Protein AF-A6I837-F1 (afdb_monomer_lite)

Radius of gyration: 19.95 Å; chains: 1; bounding box: 41×45×65 Å

Foldseek 3Di:
DQDDLVCLLVVLLVLLLVCLPDDPVSLVVSLVVVLVCVVVVNDALVSPLSNLVVNLVCCVVSCVVRVCSLLSSLLSLLSCCVSVSDALLRVQVCQFQNRVPPNNLSNLLNNCVVPHLLVSLVSVVVSPDDQLRNYHPVQSDLVSSCVVCVVSVNNLSPLPSVCVVVLVVVCVVPVDPVSSVVVVVVSVCVNCVSVVVVPPD

Organism: Rattus norvegicus (NCBI:txid10116)

InterPro domains:
  IPR003891 Initiation factor eIF-4 gamma, MA3 [PF02847] (4-85)
  IPR003891 Initiation factor eIF-4 gamma, MA3 [PS51366] (1-96)
  IPR003891 Initiation factor eIF-4 gamma, MA3 [SM00544] (1-87)
  IPR016024 Armadillo-type fold [SSF48371] (5-158)

Secondary structure (DSSP, 8-state):
-PPPGGGHHHHHHHHHHHHHTS-HHHHHHHHHHHHHHHHTTSS-HHHHHHHHHHHHHTHHHHHHH-TTHHHHHHHHHHHHHHTTSS-HHHHHGGGGGGTTTTHHHHHHHHHHHHS-HHHHHHHHHHHT--GGGGS-GGG-SHHHHHHHHHHTT-GGG-HHHHHHHHHHHHHHH---HHHHHHHHHHHHHHHHHHHHGGG--

Structure (mmCIF, N/CA/C/O backbone):
data_AF-A6I837-F1
#
_entry.id   AF-A6I837-F1
#
loop_
_atom_site.group_PDB
_atom_site.id
_atom_site.type_symbol
_atom_site.label_atom_id
_atom_site.label_alt_id
_atom_site.label_comp_id
_atom_site.label_asym_id
_atom_site.label_entity_id
_atom_site.label_seq_id
_atom_site.pdbx_PDB_ins_code
_atom_site.Cartn_x
_atom_site.Cartn_y
_atom_site.Cartn_z
_atom_site.occupancy
_atom_site.B_iso_or_equiv
_atom_site.auth_seq_id
_atom_site.auth_comp_id
_atom_site.auth_asym_id
_atom_site.auth_atom_id
_atom_site.pdbx_PDB_model_num
ATOM 1 N N . MET A 1 1 ? -21.117 4.088 29.595 1.00 51.28 1 MET A N 1
ATOM 2 C CA . MET A 1 1 ? -19.929 3.227 29.801 1.00 51.28 1 MET A CA 1
ATOM 3 C C . MET A 1 1 ? -18.849 3.677 28.832 1.00 51.28 1 MET A C 1
ATOM 5 O O . MET A 1 1 ? -19.181 3.908 27.679 1.00 51.28 1 MET A O 1
ATOM 9 N N . ARG A 1 2 ? -17.602 3.867 29.280 1.00 65.50 2 ARG A N 1
ATOM 10 C CA . ARG A 1 2 ? -16.460 4.126 28.383 1.00 65.50 2 ARG A CA 1
ATOM 11 C C . ARG A 1 2 ? -15.806 2.784 28.058 1.00 65.50 2 ARG A C 1
ATOM 13 O O . ARG A 1 2 ? -15.596 2.000 28.980 1.00 65.50 2 ARG A O 1
ATOM 20 N N . ALA A 1 3 ? -15.525 2.514 26.784 1.00 69.50 3 ALA A N 1
ATOM 21 C CA . ALA A 1 3 ? -14.804 1.306 26.397 1.00 69.50 3 ALA A CA 1
ATOM 22 C C . ALA A 1 3 ? -13.420 1.286 27.080 1.00 69.50 3 ALA A C 1
ATOM 24 O O . ALA A 1 3 ? -12.751 2.326 27.115 1.00 69.50 3 ALA A O 1
ATOM 25 N N . PRO A 1 4 ? -12.979 0.151 27.648 1.00 80.62 4 PRO A N 1
ATOM 26 C CA . PRO A 1 4 ? -11.625 0.033 28.173 1.00 80.62 4 PRO A CA 1
ATOM 27 C C . PRO A 1 4 ? -10.599 0.262 27.058 1.00 80.62 4 PRO A C 1
ATOM 29 O O . PRO A 1 4 ? -10.769 -0.246 25.955 1.00 80.62 4 PRO A O 1
ATOM 32 N N . LYS A 1 5 ? -9.504 0.981 27.337 1.00 77.19 5 LYS A N 1
ATOM 33 C CA . LYS A 1 5 ? -8.497 1.320 26.309 1.00 77.19 5 LYS A CA 1
ATOM 34 C C . LYS A 1 5 ? -7.896 0.094 25.603 1.00 77.19 5 LYS A C 1
ATOM 36 O O . LYS A 1 5 ? -7.608 0.162 24.418 1.00 77.19 5 LYS A O 1
ATOM 41 N N . HIS A 1 6 ? -7.764 -1.036 26.302 1.00 83.50 6 HIS A N 1
ATOM 42 C CA . HIS A 1 6 ? -7.267 -2.293 25.724 1.00 83.50 6 HIS A CA 1
ATOM 43 C C . HIS A 1 6 ? -8.239 -2.938 24.720 1.00 83.50 6 HIS A C 1
ATOM 45 O O . HIS A 1 6 ? -7.844 -3.826 23.979 1.00 83.50 6 HIS A O 1
ATOM 51 N N . PHE A 1 7 ? -9.503 -2.505 24.688 1.00 90.06 7 PHE A N 1
ATOM 52 C CA . PHE A 1 7 ? -10.513 -3.007 23.758 1.00 90.06 7 PHE A CA 1
ATOM 53 C C . PHE A 1 7 ? -10.532 -2.235 22.428 1.00 90.06 7 PHE A C 1
ATOM 55 O O . PHE A 1 7 ? -11.201 -2.646 21.483 1.00 90.06 7 PHE A O 1
ATOM 62 N N . LEU A 1 8 ? -9.807 -1.115 22.327 1.00 91.44 8 LEU A N 1
ATOM 63 C CA . LEU A 1 8 ? -9.808 -0.277 21.126 1.00 91.44 8 LEU A CA 1
ATOM 64 C C . LEU A 1 8 ? -9.292 -1.015 19.878 1.00 91.44 8 LEU A C 1
ATOM 66 O O . LEU A 1 8 ? -9.991 -0.960 18.868 1.00 91.44 8 LEU A O 1
ATOM 70 N N . PRO A 1 9 ? -8.163 -1.754 19.908 1.00 93.81 9 PRO A N 1
ATOM 71 C CA . PRO A 1 9 ? -7.713 -2.511 18.737 1.00 93.81 9 PRO A CA 1
ATOM 72 C C . PRO A 1 9 ? -8.736 -3.561 18.282 1.00 93.81 9 PRO A C 1
ATOM 74 O O . PRO A 1 9 ? -8.990 -3.711 17.088 1.00 93.81 9 PRO A O 1
ATOM 77 N N . GLU A 1 10 ? -9.386 -4.246 19.225 1.00 94.25 10 GLU A N 1
ATOM 78 C CA . GLU A 1 10 ? -10.418 -5.247 18.928 1.00 94.25 10 GLU A CA 1
ATOM 79 C C . GLU A 1 10 ? -11.653 -4.605 18.281 1.00 94.25 10 GLU A C 1
ATOM 81 O O . GLU A 1 10 ? -12.157 -5.075 17.260 1.00 94.25 10 GLU A O 1
ATOM 86 N N . MET A 1 11 ? -12.105 -3.472 18.825 1.00 94.81 11 MET A N 1
ATOM 87 C CA . MET A 1 11 ? -13.204 -2.696 18.255 1.00 94.81 11 MET A CA 1
ATOM 88 C C . MET A 1 11 ? -12.885 -2.252 16.821 1.00 94.81 11 MET A C 1
ATOM 90 O O . MET A 1 11 ? -13.711 -2.441 15.929 1.00 94.81 11 MET A O 1
ATOM 94 N N . LEU A 1 12 ? -11.692 -1.698 16.581 1.00 96.12 12 LEU A N 1
ATOM 95 C CA . LEU A 1 12 ? -11.259 -1.269 15.247 1.00 96.12 12 LEU A CA 1
ATOM 96 C C . LEU A 1 12 ? -11.153 -2.458 14.277 1.00 96.12 12 LEU A C 1
ATOM 98 O O . LEU A 1 12 ? -11.629 -2.363 13.146 1.00 96.12 12 LEU A O 1
ATOM 102 N N . SER A 1 13 ? -10.623 -3.599 14.730 1.00 96.25 13 SER A N 1
ATOM 103 C CA . SER A 1 13 ? -10.569 -4.840 13.941 1.00 96.25 13 SER A CA 1
ATOM 104 C C . SER A 1 13 ? -11.970 -5.262 13.514 1.00 96.25 13 SER A C 1
ATOM 106 O O . SER A 1 13 ? -12.206 -5.595 12.353 1.00 96.25 13 SER A O 1
ATOM 108 N N . LYS A 1 14 ? -12.934 -5.191 14.440 1.00 95.50 14 LYS A N 1
ATOM 109 C CA . LYS A 1 14 ? -14.323 -5.550 14.164 1.00 95.50 14 LYS A CA 1
ATOM 110 C C . LYS A 1 14 ? -14.982 -4.596 13.171 1.00 95.50 14 LYS A C 1
ATOM 112 O O . LYS A 1 14 ? -15.697 -5.070 12.292 1.00 95.50 14 LYS A O 1
ATOM 117 N N . VAL A 1 15 ? -14.716 -3.291 13.270 1.00 96.25 15 VAL A N 1
ATOM 118 C CA . VAL A 1 15 ? -15.181 -2.291 12.291 1.00 96.25 15 VAL A CA 1
ATOM 119 C C . VAL A 1 15 ? -14.669 -2.629 10.891 1.00 96.25 15 VAL A C 1
ATOM 121 O O . VAL A 1 15 ? -15.462 -2.646 9.950 1.00 96.25 15 VAL A O 1
ATOM 124 N N . ILE A 1 16 ? -13.378 -2.955 10.754 1.00 96.81 16 ILE A N 1
ATOM 125 C CA . ILE A 1 16 ? -12.788 -3.361 9.471 1.00 96.81 16 ILE A CA 1
ATOM 126 C C . ILE A 1 16 ? -13.482 -4.630 8.964 1.00 96.81 16 ILE A C 1
ATOM 128 O O . ILE A 1 16 ? -14.049 -4.610 7.874 1.00 96.81 16 ILE A O 1
ATOM 132 N N . ILE A 1 17 ? -13.510 -5.702 9.765 1.00 96.00 17 ILE A N 1
ATOM 133 C CA . ILE A 1 17 ? -14.047 -7.013 9.362 1.00 96.00 17 ILE A CA 1
ATOM 134 C C . ILE A 1 17 ? -15.509 -6.924 8.917 1.00 96.00 17 ILE A C 1
ATOM 136 O O . ILE A 1 17 ? -15.850 -7.432 7.852 1.00 96.00 17 ILE A O 1
ATOM 140 N N . LEU A 1 18 ? -16.365 -6.247 9.690 1.00 95.50 18 LEU A N 1
ATOM 141 C CA . LEU A 1 18 ? -17.792 -6.095 9.369 1.00 95.50 18 LEU A CA 1
ATOM 142 C C . LEU A 1 18 ? -18.048 -5.262 8.104 1.00 95.50 18 LEU A C 1
ATOM 144 O O . LEU A 1 18 ? -19.157 -5.279 7.578 1.00 95.50 18 LEU A O 1
ATOM 148 N N . SER A 1 19 ? -17.040 -4.533 7.629 1.00 96.25 19 SER A N 1
ATOM 149 C CA . SER A 1 19 ? -17.123 -3.697 6.433 1.00 96.25 19 SER A CA 1
ATOM 150 C C . SER A 1 19 ? -16.502 -4.370 5.201 1.00 96.25 19 SER A C 1
ATOM 152 O O . SER A 1 19 ? -16.691 -3.895 4.078 1.00 96.25 19 SER A O 1
ATOM 154 N N . LEU A 1 20 ? -15.761 -5.476 5.364 1.00 93.69 20 LEU A N 1
ATOM 155 C CA . LEU A 1 20 ? -15.039 -6.138 4.269 1.00 93.69 20 LEU A CA 1
ATOM 156 C C . LEU A 1 20 ? -15.970 -6.728 3.206 1.00 93.69 20 LEU A C 1
ATOM 158 O O . LEU A 1 20 ? -15.616 -6.686 2.032 1.00 93.69 20 LEU A O 1
ATOM 162 N N . ASP A 1 21 ? -17.163 -7.193 3.569 1.00 91.31 21 ASP A N 1
ATOM 163 C CA . ASP A 1 21 ? -18.162 -7.749 2.642 1.00 91.31 21 ASP A CA 1
ATOM 164 C C . ASP A 1 21 ? -19.172 -6.701 2.121 1.00 91.31 21 ASP A C 1
ATOM 166 O O . ASP A 1 21 ? -20.043 -7.022 1.315 1.00 91.31 21 ASP A O 1
ATOM 170 N N . ARG A 1 22 ? -19.058 -5.442 2.571 1.00 94.88 22 ARG A N 1
ATOM 171 C CA . ARG A 1 22 ? -19.969 -4.335 2.224 1.00 94.88 22 ARG A CA 1
ATOM 172 C C . ARG A 1 22 ? -19.563 -3.595 0.943 1.00 94.88 22 ARG A C 1
ATOM 174 O O . ARG A 1 22 ? -18.581 -3.959 0.294 1.00 94.88 22 ARG A O 1
ATOM 181 N N . SER A 1 23 ? -20.302 -2.549 0.576 1.00 94.69 23 SER A N 1
ATOM 182 C CA . SER A 1 23 ? -19.985 -1.702 -0.583 1.00 94.69 23 SER A CA 1
ATOM 183 C C . SER A 1 23 ? -18.675 -0.915 -0.397 1.00 94.69 23 SER A C 1
ATOM 185 O O . SER A 1 23 ? -18.203 -0.741 0.728 1.00 94.69 23 SER A O 1
ATOM 187 N N . ASP A 1 24 ? -18.082 -0.412 -1.485 1.00 92.62 24 ASP A N 1
ATOM 188 C CA . ASP A 1 24 ? -16.906 0.474 -1.405 1.00 92.62 24 ASP A CA 1
ATOM 189 C C . ASP A 1 24 ? -17.211 1.765 -0.613 1.00 92.62 24 ASP A C 1
ATOM 191 O O . ASP A 1 24 ? -16.352 2.248 0.126 1.00 92.62 24 ASP A O 1
ATOM 195 N N . GLU A 1 25 ? -18.444 2.282 -0.697 1.00 94.62 25 GLU A N 1
ATOM 196 C CA . GLU A 1 25 ? -18.901 3.445 0.078 1.00 94.62 25 GLU A CA 1
ATOM 197 C C . GLU A 1 25 ? -18.927 3.145 1.586 1.00 94.62 25 GLU A C 1
ATOM 199 O O . GLU A 1 25 ? -18.503 3.966 2.400 1.00 94.62 25 GLU A O 1
ATOM 204 N N . ASP A 1 26 ? -19.363 1.947 1.981 1.00 95.69 26 ASP A N 1
ATOM 205 C CA . ASP A 1 26 ? -19.364 1.541 3.390 1.00 95.69 26 ASP A CA 1
ATOM 206 C C . ASP A 1 26 ? -17.939 1.365 3.933 1.00 95.69 26 ASP A C 1
ATOM 208 O O . ASP A 1 26 ? -17.658 1.757 5.067 1.00 95.69 26 ASP A O 1
ATOM 212 N N . LYS A 1 27 ? -17.008 0.838 3.123 1.00 95.44 27 LYS A N 1
ATOM 213 C CA . LYS A 1 27 ? -15.581 0.741 3.495 1.00 95.44 27 LYS A CA 1
ATOM 214 C C . LYS A 1 27 ? -14.950 2.115 3.679 1.00 95.44 27 LYS A C 1
ATOM 216 O O . LYS A 1 27 ? -14.120 2.304 4.573 1.00 95.44 27 LYS A O 1
ATOM 221 N N . GLU A 1 28 ? -15.344 3.076 2.852 1.00 95.25 28 GLU A N 1
ATOM 222 C CA . GLU A 1 28 ? -14.922 4.462 2.999 1.00 95.25 28 GLU A CA 1
ATOM 223 C C . GLU A 1 28 ? -15.434 5.061 4.305 1.00 95.25 28 GLU A C 1
ATOM 225 O O . GLU A 1 28 ? -14.625 5.525 5.103 1.00 95.25 28 GLU A O 1
ATOM 230 N N . LYS A 1 29 ? -16.738 4.949 4.583 1.00 96.44 29 LYS A N 1
ATOM 231 C CA . LYS A 1 29 ? -17.336 5.418 5.845 1.00 96.44 29 LYS A CA 1
ATOM 232 C C . LYS A 1 29 ? -16.681 4.773 7.064 1.00 96.44 29 LYS A C 1
ATOM 234 O O . LYS A 1 29 ? -16.411 5.460 8.047 1.00 96.44 29 LYS A O 1
ATOM 239 N N . ALA A 1 30 ? -16.379 3.477 6.998 1.00 97.31 30 ALA A N 1
ATOM 240 C CA . ALA A 1 30 ? -15.657 2.774 8.053 1.00 97.31 30 ALA A CA 1
ATOM 241 C C . ALA A 1 30 ? -14.235 3.331 8.244 1.00 97.31 30 ALA A C 1
ATOM 243 O O . ALA A 1 30 ? -13.811 3.559 9.375 1.00 97.31 30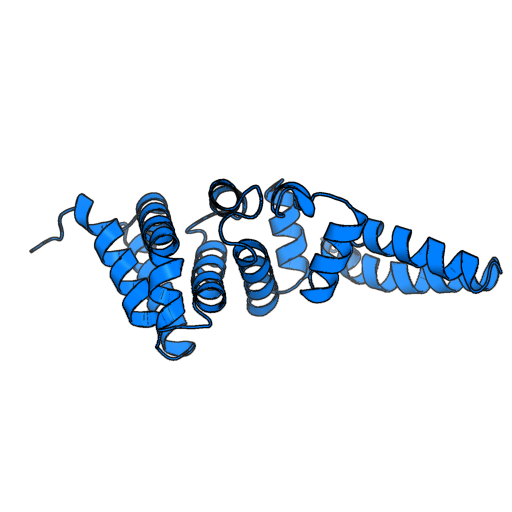 ALA A O 1
ATOM 244 N N . SER A 1 31 ? -13.516 3.621 7.157 1.00 96.50 31 SER A N 1
ATOM 245 C CA . SER A 1 31 ? -12.190 4.253 7.221 1.00 96.50 31 SER A CA 1
ATOM 246 C C . SER A 1 31 ? -12.261 5.673 7.798 1.00 96.50 31 SER A C 1
ATOM 248 O O . SER A 1 31 ? -11.456 6.029 8.659 1.00 96.50 31 SER A O 1
ATOM 250 N N . SER A 1 32 ? -13.254 6.471 7.392 1.00 95.62 32 SER A N 1
ATOM 251 C CA . SER A 1 32 ? -13.494 7.813 7.934 1.00 95.62 32 SER A CA 1
ATOM 252 C C . SER A 1 32 ? -13.824 7.777 9.424 1.00 95.62 32 SER A C 1
ATOM 254 O O . SER A 1 32 ? -13.311 8.603 10.174 1.00 95.62 32 SER A O 1
ATOM 256 N N . LEU A 1 33 ? -14.614 6.796 9.877 1.00 96.38 33 LEU A N 1
ATOM 257 C CA . LEU A 1 33 ? -14.892 6.585 11.298 1.00 96.38 33 LEU A CA 1
ATOM 258 C C . LEU A 1 33 ? -13.600 6.319 12.082 1.00 96.38 33 LEU A C 1
ATOM 260 O O . LEU A 1 33 ? -13.377 6.943 13.114 1.00 96.38 33 LEU A O 1
ATOM 264 N N . ILE A 1 34 ? -12.731 5.434 11.586 1.00 95.56 34 ILE A N 1
ATOM 265 C CA . ILE A 1 34 ? -11.440 5.130 12.225 1.00 95.56 34 ILE A CA 1
ATOM 266 C C . ILE A 1 34 ? -10.562 6.389 12.303 1.00 95.56 34 ILE A C 1
ATOM 268 O O . ILE A 1 34 ? -9.991 6.679 13.356 1.00 95.56 34 ILE A O 1
ATOM 272 N N . SER A 1 35 ? -10.496 7.170 11.221 1.00 94.19 35 SER A N 1
ATOM 273 C CA . SER A 1 35 ? -9.764 8.442 11.196 1.00 94.19 35 SER A CA 1
ATOM 274 C C . SER A 1 35 ? -10.323 9.449 12.203 1.00 94.19 35 SER A C 1
ATOM 276 O O . SER A 1 35 ? -9.557 10.076 12.935 1.00 94.19 35 SER A O 1
ATOM 278 N N . LEU A 1 36 ? -11.649 9.575 12.295 1.00 94.88 36 LEU A N 1
ATOM 279 C CA . LEU A 1 36 ? -12.305 10.473 13.244 1.00 94.88 36 LEU A CA 1
ATOM 280 C C . LEU A 1 36 ? -12.011 10.067 14.695 1.00 94.88 36 LEU A C 1
ATOM 282 O O . LEU A 1 36 ? -11.688 10.917 15.517 1.00 94.88 36 LEU A O 1
ATOM 286 N N . LEU A 1 37 ? -12.025 8.767 15.008 1.00 93.00 37 LEU A N 1
ATOM 287 C CA . LEU A 1 37 ? -11.671 8.278 16.346 1.00 93.00 37 LEU A CA 1
ATOM 288 C C . LEU A 1 37 ? -10.237 8.658 16.750 1.00 93.00 37 LEU A C 1
ATOM 290 O O . LEU A 1 37 ? -9.987 8.897 17.932 1.00 93.00 37 LEU A O 1
ATOM 294 N N . LYS A 1 38 ? -9.301 8.737 15.797 1.00 91.62 38 LYS A N 1
ATOM 295 C CA . LYS A 1 38 ? -7.936 9.227 16.048 1.00 91.62 38 LYS A CA 1
ATOM 296 C C . LYS A 1 38 ? -7.892 10.738 16.250 1.00 91.62 38 LYS A C 1
ATOM 298 O O . LYS A 1 38 ? -7.223 11.199 17.171 1.00 91.62 38 LYS A O 1
ATOM 303 N N . GLN A 1 39 ? -8.609 11.501 15.426 1.00 91.44 39 GLN A N 1
ATOM 304 C CA . GLN A 1 39 ? -8.690 12.963 15.546 1.00 91.44 39 GLN A CA 1
ATOM 305 C C . GLN A 1 39 ? -9.283 13.396 16.894 1.00 91.44 39 GLN A C 1
ATOM 307 O O . GLN A 1 39 ? -8.764 14.310 17.527 1.00 91.44 39 GLN A O 1
ATOM 312 N N . GLU A 1 40 ? -10.287 12.669 17.384 1.00 92.62 40 GLU A N 1
ATOM 313 C CA . GLU A 1 40 ? -10.903 12.882 18.701 1.00 92.62 40 GLU A CA 1
ATOM 314 C C . GLU A 1 40 ? -10.057 12.336 19.873 1.00 92.62 40 GLU A C 1
ATOM 316 O O . GLU A 1 40 ? -10.476 12.381 21.031 1.00 92.62 40 GLU A O 1
ATOM 321 N N . GLY A 1 41 ? -8.873 11.770 19.604 1.00 89.75 41 GLY A N 1
ATOM 322 C CA . GLY A 1 41 ? -7.983 11.205 20.625 1.00 89.75 41 GLY A CA 1
ATOM 323 C C . GLY A 1 41 ? -8.529 9.954 21.325 1.00 89.75 41 GLY A C 1
ATOM 324 O O . GLY A 1 41 ? -8.040 9.579 22.394 1.00 89.75 41 GLY A O 1
ATOM 325 N N . ILE A 1 42 ? -9.549 9.307 20.749 1.00 91.00 42 ILE A N 1
ATOM 326 C CA . ILE A 1 42 ? -10.157 8.077 21.274 1.00 91.00 42 ILE A CA 1
ATOM 327 C C . ILE A 1 42 ? -9.286 6.868 20.927 1.00 91.00 42 ILE A C 1
ATOM 329 O O . ILE A 1 42 ? -9.101 5.997 21.774 1.00 91.00 42 ILE A O 1
ATOM 333 N N . ALA A 1 43 ? -8.751 6.825 19.705 1.00 90.88 43 ALA A N 1
ATOM 334 C CA . ALA A 1 43 ? -7.841 5.794 19.216 1.00 90.88 43 ALA A CA 1
ATOM 335 C C . ALA A 1 43 ? -6.480 6.392 18.833 1.00 90.88 43 ALA A C 1
ATOM 337 O O . ALA A 1 43 ? -6.362 7.582 18.551 1.00 90.88 43 ALA A O 1
ATOM 338 N N . THR A 1 44 ? -5.441 5.562 18.800 1.00 92.81 44 THR A N 1
ATOM 339 C CA . THR A 1 44 ? -4.099 5.953 18.344 1.00 92.81 44 THR A CA 1
ATOM 340 C C . THR A 1 44 ? -3.712 5.225 17.057 1.00 92.81 44 THR A C 1
ATOM 342 O O . THR A 1 44 ? -4.319 4.217 16.689 1.00 92.81 44 THR A O 1
ATOM 345 N N . SER A 1 45 ? -2.658 5.704 16.389 1.00 93.25 45 SER A N 1
ATOM 346 C CA . SER A 1 45 ? -2.016 4.997 15.271 1.00 93.25 45 SER A CA 1
ATOM 347 C C . SER A 1 45 ? -1.584 3.574 15.646 1.00 93.25 45 SER A C 1
ATOM 349 O O . SER A 1 45 ? -1.781 2.645 14.869 1.00 93.25 45 SER A O 1
ATOM 351 N N . ASP A 1 46 ? -1.088 3.381 16.871 1.00 94.06 46 ASP A N 1
ATOM 352 C CA . ASP A 1 46 ? -0.741 2.061 17.412 1.00 94.06 46 ASP A CA 1
ATOM 353 C C . ASP A 1 46 ? -1.972 1.148 17.539 1.00 94.06 46 ASP A C 1
ATOM 355 O O . ASP A 1 46 ? -1.930 -0.006 17.114 1.00 94.06 46 ASP A O 1
ATOM 359 N N . ASN A 1 47 ? -3.109 1.674 18.017 1.00 94.88 47 ASN A N 1
ATOM 360 C CA . ASN A 1 47 ? -4.346 0.891 18.075 1.00 94.88 47 ASN A CA 1
ATOM 361 C C . ASN A 1 47 ? -4.822 0.469 16.683 1.00 94.88 47 ASN A C 1
ATOM 363 O O . ASN A 1 47 ? -5.292 -0.656 16.522 1.00 94.88 47 ASN A O 1
ATOM 367 N N . PHE A 1 48 ? -4.701 1.353 15.688 1.00 95.94 48 PHE A N 1
ATOM 368 C CA . PHE A 1 48 ? -5.010 1.009 14.303 1.00 95.94 48 PHE A CA 1
ATOM 369 C C . PHE A 1 48 ? -4.065 -0.069 13.766 1.00 95.94 48 PHE A C 1
ATOM 371 O O . PHE A 1 48 ? -4.541 -1.036 13.182 1.00 95.94 48 PHE A O 1
ATOM 378 N N . MET A 1 49 ? -2.754 0.053 13.986 1.00 96.25 49 MET A N 1
ATOM 379 C CA . MET A 1 49 ? -1.786 -0.935 13.504 1.00 96.25 49 MET A CA 1
ATOM 380 C C . MET A 1 49 ? -1.993 -2.309 14.133 1.00 96.25 49 MET A C 1
ATOM 382 O O . MET A 1 49 ? -2.033 -3.302 13.411 1.00 96.25 49 MET A O 1
ATOM 386 N N . GLN A 1 50 ? -2.218 -2.375 15.446 1.00 95.69 50 GLN A N 1
ATOM 387 C CA . GLN A 1 50 ? -2.582 -3.623 16.122 1.00 95.69 50 GLN A CA 1
ATOM 388 C C . GLN A 1 50 ? -3.863 -4.219 15.535 1.00 95.69 50 GLN A C 1
ATOM 390 O O . GLN A 1 50 ? -3.911 -5.407 15.232 1.00 95.69 50 GLN A O 1
ATOM 395 N N . ALA A 1 51 ? -4.885 -3.390 15.307 1.00 96.62 51 ALA A N 1
ATOM 396 C CA . ALA A 1 51 ? -6.125 -3.847 14.699 1.00 96.62 51 ALA A CA 1
ATOM 397 C C . ALA A 1 51 ? -5.914 -4.386 13.279 1.00 96.62 51 ALA A C 1
ATOM 399 O O . ALA A 1 51 ? -6.412 -5.451 12.925 1.00 96.62 51 ALA A O 1
ATOM 400 N N . PHE A 1 52 ? -5.150 -3.669 12.459 1.00 96.88 52 PHE A N 1
ATOM 401 C CA . PHE A 1 52 ? -4.873 -4.062 11.086 1.00 96.88 52 PHE A CA 1
ATOM 402 C C . PHE A 1 52 ? -4.107 -5.390 11.032 1.00 96.88 52 PHE A C 1
ATOM 404 O O . PHE A 1 52 ? -4.497 -6.281 10.280 1.00 96.88 52 PH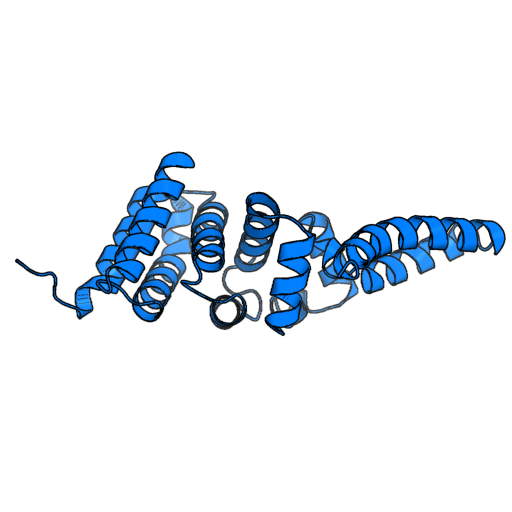E A O 1
ATOM 411 N N . LEU A 1 53 ? -3.092 -5.571 11.884 1.00 95.88 53 LEU A N 1
ATOM 412 C CA . LEU A 1 53 ? -2.350 -6.830 12.016 1.00 95.88 53 LEU A CA 1
ATOM 413 C C . LEU A 1 53 ? -3.248 -7.988 12.472 1.00 95.88 53 LEU A C 1
ATOM 415 O O . LEU A 1 53 ? -3.226 -9.048 11.850 1.00 95.88 53 LEU A O 1
ATOM 419 N N . ASN A 1 54 ? -4.117 -7.768 13.464 1.00 95.88 54 ASN A N 1
ATOM 420 C CA . ASN A 1 54 ? -5.079 -8.779 13.918 1.00 95.88 54 ASN A CA 1
ATOM 421 C C . ASN A 1 54 ? -6.015 -9.242 12.789 1.00 95.88 54 ASN A C 1
ATOM 423 O O . ASN A 1 54 ? -6.407 -10.410 12.730 1.00 95.88 54 ASN A O 1
ATOM 427 N N . VAL A 1 55 ? -6.402 -8.336 11.885 1.00 96.75 55 VAL A N 1
ATOM 428 C CA . VAL A 1 55 ? -7.213 -8.684 10.709 1.00 96.75 55 VAL A CA 1
ATOM 429 C C . VAL A 1 55 ? -6.378 -9.431 9.664 1.00 96.75 55 VAL A C 1
ATOM 431 O O . VAL A 1 55 ? -6.877 -10.372 9.045 1.00 96.75 55 VAL A O 1
ATOM 434 N N . LEU A 1 56 ? -5.104 -9.069 9.487 1.00 95.56 56 LEU A N 1
ATOM 435 C CA . LEU A 1 56 ? -4.190 -9.767 8.578 1.00 95.56 56 LEU A CA 1
ATOM 436 C C . LEU A 1 56 ? -3.927 -11.216 8.997 1.00 95.56 56 LEU A C 1
ATOM 438 O O . LEU A 1 56 ? -3.947 -12.102 8.143 1.00 95.56 56 LEU A O 1
ATOM 442 N N . GLU A 1 57 ? -3.788 -11.492 10.291 1.00 95.06 57 GLU A N 1
ATOM 443 C CA . GLU A 1 57 ? -3.672 -12.863 10.809 1.00 95.06 57 GLU A CA 1
ATOM 444 C C . GLU A 1 57 ? -4.911 -13.716 10.490 1.00 95.06 57 GLU A C 1
ATOM 446 O O . GLU A 1 57 ? -4.820 -14.922 10.253 1.00 95.06 57 GLU A O 1
ATOM 451 N N . GLN A 1 58 ? -6.085 -13.084 10.427 1.00 94.81 58 GLN A N 1
ATOM 452 C CA . GLN A 1 58 ? -7.351 -13.733 10.079 1.00 94.81 58 GLN A CA 1
ATOM 453 C C . GLN A 1 58 ? -7.588 -13.825 8.566 1.00 94.81 58 GLN A C 1
ATOM 455 O O . GLN A 1 58 ? -8.542 -14.481 8.141 1.00 94.81 58 GLN A O 1
ATOM 460 N N . CYS A 1 59 ? -6.719 -13.229 7.745 1.00 93.56 59 CYS A N 1
ATOM 461 C CA . CYS A 1 59 ? -6.869 -13.145 6.293 1.00 93.56 59 CYS A CA 1
ATOM 462 C C . CYS A 1 59 ? -7.117 -14.512 5.622 1.00 93.56 59 CYS A C 1
ATOM 464 O O . CYS A 1 59 ? -8.086 -14.596 4.873 1.00 93.56 59 CYS A O 1
ATOM 466 N N . PRO A 1 60 ? -6.395 -15.613 5.943 1.00 92.69 60 PRO A N 1
ATOM 467 C CA . PRO A 1 60 ? -6.668 -16.921 5.336 1.00 92.69 60 PRO A CA 1
ATOM 468 C C . PRO A 1 60 ? -8.077 -17.460 5.612 1.00 92.69 60 PRO A C 1
ATOM 470 O O . PRO A 1 60 ? -8.633 -18.175 4.787 1.00 92.69 60 PRO A O 1
ATOM 473 N N . LYS A 1 61 ? -8.661 -17.128 6.772 1.00 94.50 61 LYS A N 1
ATOM 474 C CA . LYS A 1 61 ? -10.033 -17.527 7.118 1.00 94.50 61 LYS A CA 1
ATOM 475 C C . LYS A 1 61 ? -11.048 -16.645 6.400 1.00 94.50 61 LYS A C 1
ATOM 477 O O . LYS A 1 61 ? -12.010 -17.155 5.846 1.00 94.50 61 LYS A O 1
ATOM 482 N N . LEU A 1 62 ? -10.806 -15.334 6.383 1.00 93.94 62 LEU A N 1
ATOM 483 C CA . LEU A 1 62 ? -11.670 -14.363 5.713 1.00 93.94 62 LEU A CA 1
ATOM 484 C C . LEU A 1 62 ? -11.698 -14.565 4.193 1.00 93.94 62 LEU A C 1
ATOM 486 O O . LEU A 1 62 ? -12.727 -14.326 3.577 1.00 93.94 62 LEU A O 1
ATOM 490 N N . GLU A 1 63 ? -10.598 -15.019 3.590 1.00 94.06 63 GLU A N 1
ATOM 491 C CA . GLU A 1 63 ? -10.484 -15.259 2.144 1.00 94.06 63 GLU A CA 1
ATOM 492 C C . GLU A 1 63 ? -11.421 -16.375 1.647 1.00 94.06 63 GLU A C 1
ATOM 494 O O . GLU A 1 63 ? -11.808 -16.363 0.479 1.00 94.06 63 GLU A O 1
ATOM 499 N N . VAL A 1 64 ? -11.846 -17.289 2.533 1.00 94.44 64 VAL A N 1
ATOM 500 C CA . VAL A 1 64 ? -12.834 -18.340 2.224 1.00 94.44 64 VAL A CA 1
ATOM 501 C C . VAL A 1 64 ? -14.194 -17.733 1.878 1.00 94.44 64 VAL A C 1
ATOM 503 O O . VAL A 1 64 ? -14.816 -18.140 0.898 1.00 94.44 64 VAL A O 1
ATOM 506 N N . ASP A 1 65 ? -14.631 -16.738 2.652 1.00 94.25 65 ASP A N 1
ATOM 507 C CA . ASP A 1 65 ? -15.934 -16.086 2.480 1.00 94.25 65 ASP A CA 1
ATOM 508 C C . ASP A 1 65 ? -15.842 -14.819 1.609 1.00 94.25 65 ASP A C 1
ATOM 510 O O . ASP A 1 65 ? -16.812 -14.408 0.972 1.00 94.25 65 ASP A O 1
ATOM 514 N N . ILE A 1 66 ? -14.664 -14.189 1.566 1.00 93.75 66 ILE A N 1
ATOM 515 C CA . ILE A 1 66 ? -14.401 -12.912 0.899 1.00 93.75 66 ILE A CA 1
ATOM 516 C C . ILE A 1 66 ? -13.163 -13.061 -0.007 1.00 93.75 66 ILE A C 1
ATOM 518 O O . ILE A 1 66 ? -12.058 -12.670 0.381 1.00 93.75 66 ILE A O 1
ATOM 522 N N . PRO A 1 67 ? -13.319 -13.541 -1.257 1.00 92.81 67 PRO A N 1
ATOM 523 C CA . PRO A 1 67 ? -12.187 -13.832 -2.149 1.00 92.81 67 PRO A CA 1
ATOM 524 C C . PRO A 1 67 ? -11.268 -12.633 -2.438 1.00 92.81 67 PRO A C 1
ATOM 526 O O . PRO A 1 67 ? -10.098 -12.792 -2.770 1.00 92.81 67 PRO A O 1
ATOM 529 N N . LEU A 1 68 ? -11.790 -11.407 -2.325 1.00 94.06 68 LEU A N 1
ATOM 530 C CA . LEU A 1 68 ? -11.056 -10.162 -2.574 1.00 94.06 68 LEU A CA 1
ATOM 531 C C . LEU A 1 68 ? -10.566 -9.477 -1.288 1.00 94.06 68 LEU A C 1
ATOM 533 O O . LEU A 1 68 ? -10.239 -8.289 -1.317 1.00 94.06 68 LEU A O 1
ATOM 537 N N . VAL A 1 69 ? -10.480 -10.201 -0.166 1.00 96.31 69 VAL A N 1
ATOM 538 C CA . VAL A 1 69 ? -10.140 -9.634 1.150 1.00 96.31 69 VAL A CA 1
ATOM 539 C C . VAL A 1 69 ? -8.869 -8.780 1.131 1.00 96.31 69 VAL A C 1
ATOM 541 O O . VAL A 1 69 ? -8.885 -7.665 1.642 1.00 96.31 69 VAL A O 1
ATOM 544 N N . LYS A 1 70 ? -7.791 -9.222 0.468 1.00 96.00 70 LYS A N 1
ATOM 545 C CA . LYS A 1 70 ? -6.540 -8.446 0.369 1.00 96.00 70 LYS A CA 1
ATOM 546 C C . LYS A 1 70 ? -6.734 -7.129 -0.385 1.00 96.00 70 LYS A C 1
ATOM 548 O O . LYS A 1 70 ? -6.191 -6.107 0.022 1.00 96.00 70 LYS A O 1
ATOM 553 N N . SER A 1 71 ? -7.534 -7.128 -1.451 1.00 96.31 71 SER A N 1
ATOM 554 C CA . SER A 1 71 ? -7.867 -5.905 -2.192 1.00 96.31 71 SER A CA 1
ATOM 555 C C . SER A 1 71 ? -8.684 -4.937 -1.342 1.00 96.31 71 SER A C 1
ATOM 557 O O . SER A 1 71 ? -8.471 -3.732 -1.424 1.00 96.31 71 SER A O 1
ATOM 559 N N . TYR A 1 72 ? -9.588 -5.441 -0.502 1.00 97.12 72 TYR A N 1
ATOM 560 C CA . TYR A 1 72 ? -10.373 -4.608 0.411 1.00 97.12 72 TYR A CA 1
ATOM 561 C C . TYR A 1 72 ? -9.536 -4.082 1.579 1.00 97.12 72 TYR A C 1
ATOM 563 O O . TYR A 1 72 ? -9.623 -2.904 1.906 1.00 97.12 72 TYR A O 1
ATOM 571 N N . LEU A 1 73 ? -8.656 -4.900 2.155 1.00 97.62 73 LEU A N 1
ATOM 572 C CA . LEU A 1 73 ? -7.708 -4.454 3.178 1.00 97.62 73 LEU A CA 1
ATOM 573 C C . LEU A 1 73 ? -6.746 -3.393 2.641 1.00 97.62 73 LEU A C 1
ATOM 575 O O . LEU A 1 73 ? -6.450 -2.430 3.343 1.00 97.62 73 LEU A O 1
ATOM 579 N N . ALA A 1 74 ? -6.332 -3.505 1.378 1.00 98.00 74 ALA A N 1
ATOM 580 C CA . ALA A 1 74 ? -5.550 -2.467 0.719 1.00 98.00 74 ALA A CA 1
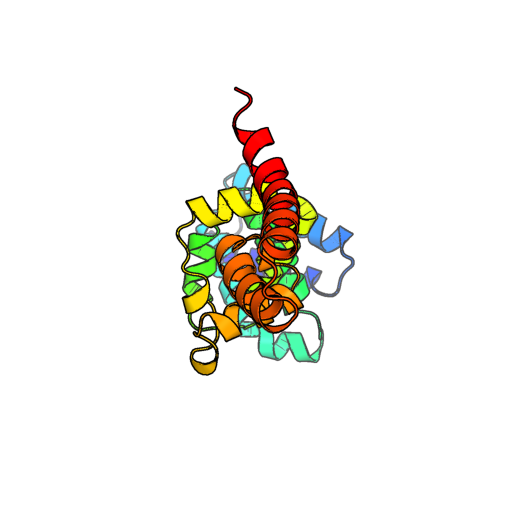ATOM 581 C C . ALA A 1 74 ? -6.285 -1.120 0.644 1.00 98.00 74 ALA A C 1
ATOM 583 O O . ALA A 1 74 ? -5.646 -0.075 0.746 1.00 98.00 74 ALA A O 1
ATOM 584 N N . GLN A 1 75 ? -7.617 -1.122 0.507 1.00 97.56 75 GLN A N 1
ATOM 585 C CA . GLN A 1 75 ? -8.405 0.112 0.544 1.00 97.56 75 GLN A CA 1
ATOM 586 C C . GLN A 1 75 ? -8.369 0.780 1.927 1.00 97.56 75 GLN A C 1
ATOM 588 O O . GLN A 1 75 ? -8.256 2.004 2.004 1.00 97.56 75 GLN A O 1
ATOM 593 N N . PHE A 1 76 ? -8.452 -0.008 3.005 1.00 97.81 76 PHE A N 1
ATOM 594 C CA . PHE A 1 76 ? -8.322 0.496 4.377 1.00 97.81 76 PHE A CA 1
ATOM 595 C C . PHE A 1 76 ? -6.914 1.032 4.641 1.00 97.81 76 PHE A C 1
ATOM 597 O O . PHE A 1 76 ? -6.768 2.146 5.136 1.00 97.81 76 PHE A O 1
ATOM 604 N N . ALA A 1 77 ? -5.881 0.277 4.259 1.00 97.94 77 ALA A N 1
ATOM 605 C CA . ALA A 1 77 ? -4.491 0.689 4.421 1.00 97.94 77 ALA A CA 1
ATOM 606 C C . ALA A 1 77 ? -4.180 1.985 3.659 1.00 97.94 77 ALA A C 1
ATOM 608 O O . ALA A 1 77 ? -3.567 2.891 4.215 1.00 97.94 77 ALA A O 1
ATOM 609 N N . ALA A 1 78 ? -4.644 2.111 2.412 1.00 98.12 78 ALA A N 1
ATOM 610 C CA . ALA A 1 78 ? -4.421 3.316 1.620 1.00 98.12 78 ALA A CA 1
ATOM 611 C C . ALA A 1 78 ? -5.089 4.548 2.243 1.00 98.12 78 ALA A C 1
ATOM 613 O O . ALA A 1 78 ? -4.453 5.591 2.371 1.00 98.12 78 ALA A O 1
ATOM 614 N N . ARG A 1 79 ? -6.345 4.425 2.694 1.00 97.25 79 ARG A N 1
ATOM 615 C CA . ARG A 1 79 ? -7.039 5.523 3.384 1.00 97.25 79 ARG A CA 1
ATOM 616 C C . ARG A 1 79 ? -6.369 5.881 4.709 1.00 97.25 79 ARG A C 1
ATOM 618 O O . ARG A 1 79 ? -6.239 7.062 5.003 1.00 97.25 79 ARG A O 1
ATOM 625 N N . ALA A 1 80 ? -5.887 4.889 5.458 1.00 97.19 80 ALA A N 1
ATOM 626 C CA . ALA A 1 80 ? -5.138 5.118 6.688 1.00 97.19 80 ALA A CA 1
ATOM 627 C C . ALA A 1 80 ? -3.813 5.857 6.443 1.00 97.19 80 ALA A C 1
ATOM 629 O O . ALA A 1 80 ? -3.437 6.714 7.239 1.00 97.19 80 ALA A O 1
ATOM 630 N N . ILE A 1 81 ? -3.126 5.579 5.333 1.00 97.75 81 ILE A N 1
ATOM 631 C CA . ILE A 1 81 ? -1.925 6.325 4.939 1.00 97.75 81 ILE A CA 1
ATOM 632 C C . ILE A 1 81 ? -2.269 7.771 4.576 1.00 97.75 81 ILE A C 1
ATOM 634 O O . ILE A 1 81 ? -1.620 8.691 5.066 1.00 97.75 81 ILE A O 1
ATOM 638 N N . ILE A 1 82 ? -3.315 7.982 3.773 1.00 96.81 82 ILE A N 1
ATOM 639 C CA . ILE A 1 82 ? -3.759 9.324 3.360 1.00 96.81 82 ILE A CA 1
ATOM 640 C C . ILE A 1 82 ? -4.181 10.171 4.570 1.00 96.81 82 ILE A C 1
ATOM 642 O O . ILE A 1 82 ? -3.906 11.364 4.609 1.00 96.81 82 ILE A O 1
ATOM 646 N N . SER A 1 83 ? -4.814 9.568 5.579 1.00 94.81 83 SER A N 1
ATOM 647 C CA . SER A 1 83 ? -5.216 10.255 6.814 1.00 94.81 83 SER A CA 1
ATOM 648 C C . SER A 1 83 ? -4.114 10.316 7.882 1.00 94.81 83 SER A C 1
ATOM 650 O O . SER A 1 83 ? -4.410 10.566 9.056 1.00 94.81 83 SER A O 1
ATOM 652 N N . GLU A 1 84 ? -2.866 9.995 7.524 1.00 93.31 84 GLU A N 1
ATOM 653 C CA . GLU A 1 84 ? -1.705 9.982 8.424 1.00 93.31 84 GLU A CA 1
ATOM 654 C C . GLU A 1 84 ? -1.913 9.109 9.681 1.00 93.31 84 GLU A C 1
ATOM 656 O O . GLU A 1 84 ? -1.393 9.392 10.764 1.00 93.31 84 GLU A O 1
ATOM 661 N N . LEU A 1 85 ? -2.746 8.066 9.592 1.00 94.19 85 LEU A N 1
ATOM 662 C CA . LEU A 1 85 ? -2.904 7.071 10.658 1.00 94.19 85 LEU A CA 1
ATOM 663 C C . LEU A 1 85 ? -1.691 6.147 10.723 1.00 94.19 85 LEU A C 1
ATOM 665 O O . LEU A 1 85 ? -1.300 5.758 11.818 1.00 94.19 85 LEU A O 1
ATOM 669 N N . VAL A 1 86 ? -1.111 5.816 9.571 1.00 95.75 86 VAL A N 1
ATOM 670 C CA . VAL A 1 86 ? 0.066 4.955 9.428 1.00 95.75 86 VAL A CA 1
ATOM 671 C C . VAL A 1 86 ? 0.925 5.459 8.269 1.00 95.75 86 VAL A C 1
ATOM 673 O O . VAL A 1 86 ? 0.402 5.939 7.269 1.00 95.75 86 VAL A O 1
ATOM 676 N N . SER A 1 87 ? 2.242 5.346 8.367 1.00 96.81 87 SER A N 1
ATOM 677 C CA . SER A 1 87 ? 3.163 5.622 7.260 1.00 96.81 87 SER A CA 1
ATOM 678 C C . SER A 1 87 ? 3.354 4.410 6.336 1.00 96.81 87 SER A C 1
ATOM 680 O O . SER A 1 87 ? 3.167 3.258 6.731 1.00 96.81 87 SER A O 1
ATOM 682 N N . ILE A 1 88 ? 3.820 4.640 5.100 1.00 96.94 88 ILE A N 1
ATOM 683 C CA . ILE A 1 88 ? 4.210 3.540 4.195 1.00 96.94 88 ILE A CA 1
ATOM 684 C C . ILE A 1 88 ? 5.281 2.644 4.836 1.00 96.94 88 ILE A C 1
ATOM 686 O O . ILE A 1 88 ? 5.229 1.427 4.672 1.00 96.94 88 ILE A O 1
ATOM 690 N N . SER A 1 89 ? 6.237 3.218 5.571 1.00 97.06 89 SER A N 1
ATOM 691 C CA . SER A 1 89 ? 7.306 2.456 6.223 1.00 97.06 89 SER A CA 1
ATOM 692 C C . SER A 1 89 ? 6.794 1.568 7.357 1.00 97.06 89 SER A C 1
ATOM 694 O O . SER A 1 89 ? 7.218 0.421 7.455 1.00 97.06 89 SER A O 1
ATOM 696 N N . GLU A 1 90 ? 5.862 2.056 8.181 1.00 96.50 90 GLU A N 1
ATOM 697 C CA . GLU A 1 90 ? 5.234 1.247 9.239 1.00 96.50 90 GLU A CA 1
ATOM 698 C C . GLU A 1 90 ? 4.384 0.120 8.647 1.00 96.50 90 GLU A C 1
ATOM 700 O O . GLU A 1 90 ? 4.409 -0.998 9.156 1.00 96.50 90 GLU A O 1
ATOM 705 N N . LEU A 1 91 ? 3.678 0.381 7.540 1.00 96.69 91 LEU A N 1
ATOM 706 C CA . LEU A 1 91 ? 2.926 -0.652 6.828 1.00 96.69 91 LEU A CA 1
ATOM 707 C C . LEU A 1 91 ? 3.843 -1.687 6.154 1.00 96.69 91 LEU A C 1
ATOM 709 O O . LEU A 1 91 ? 3.471 -2.853 6.043 1.00 96.69 91 LEU A O 1
ATOM 713 N N . ALA A 1 92 ? 5.021 -1.276 5.681 1.00 97.25 92 ALA A N 1
ATOM 714 C CA . ALA A 1 92 ? 5.962 -2.163 5.005 1.00 97.25 92 ALA A CA 1
ATOM 715 C C . ALA A 1 92 ? 6.576 -3.200 5.955 1.00 97.25 92 ALA A C 1
ATOM 717 O O . ALA A 1 92 ? 6.687 -4.359 5.576 1.00 97.25 92 ALA A O 1
ATOM 718 N N . GLN A 1 93 ? 6.912 -2.819 7.191 1.00 96.12 93 GLN A N 1
ATOM 719 C CA . GLN A 1 93 ? 7.568 -3.701 8.169 1.00 96.12 93 GLN A CA 1
ATOM 720 C C . GLN A 1 93 ? 6.914 -5.092 8.323 1.00 96.12 93 GLN A C 1
ATOM 722 O O . GLN A 1 93 ? 7.615 -6.089 8.158 1.00 96.12 93 GLN A O 1
ATOM 727 N N . PRO A 1 94 ? 5.597 -5.217 8.586 1.00 96.31 94 PRO A N 1
ATOM 728 C CA . PRO A 1 94 ? 4.948 -6.525 8.711 1.00 96.31 94 PRO A CA 1
ATOM 729 C C . PRO A 1 94 ? 4.702 -7.235 7.369 1.00 96.31 94 PRO A C 1
ATOM 731 O O . PRO A 1 94 ? 4.263 -8.382 7.359 1.00 96.31 94 PRO A O 1
ATOM 734 N N . LEU A 1 95 ? 4.933 -6.562 6.237 1.00 97.06 95 LEU A N 1
ATOM 735 C CA . LEU A 1 95 ? 4.682 -7.076 4.886 1.00 97.06 95 LEU A CA 1
ATOM 736 C C . LEU A 1 95 ? 5.975 -7.400 4.117 1.00 97.06 95 LEU A C 1
ATOM 738 O O . LEU A 1 95 ? 5.911 -7.764 2.939 1.00 97.06 95 LEU A O 1
ATOM 742 N N . GLU A 1 96 ? 7.143 -7.268 4.752 1.00 96.44 96 GLU A N 1
ATOM 743 C CA . GLU A 1 96 ? 8.433 -7.619 4.154 1.00 96.44 96 GLU A CA 1
ATOM 744 C C . GLU A 1 96 ? 8.490 -9.101 3.735 1.00 96.44 96 GLU A C 1
ATOM 746 O O . GLU A 1 96 ? 7.716 -9.952 4.193 1.00 96.44 96 GLU A O 1
ATOM 751 N N . SER A 1 97 ? 9.402 -9.398 2.807 1.00 96.56 97 SER A N 1
ATOM 752 C CA . SER A 1 97 ? 9.625 -10.723 2.215 1.00 96.56 97 SER A CA 1
ATOM 753 C C . SER A 1 97 ? 8.369 -11.364 1.611 1.00 96.56 97 SER A C 1
ATOM 755 O O . SER A 1 97 ? 8.260 -12.586 1.522 1.00 96.56 97 SER A O 1
ATOM 757 N N . GLY A 1 98 ? 7.406 -10.547 1.172 1.00 94.31 98 GLY A N 1
ATOM 758 C CA . GLY A 1 98 ? 6.167 -11.022 0.560 1.00 94.31 98 GLY A CA 1
ATOM 759 C C . GLY A 1 98 ? 5.145 -11.569 1.559 1.00 94.31 98 GLY A C 1
ATOM 760 O O . GLY A 1 98 ? 4.244 -12.319 1.169 1.00 94.31 98 GLY A O 1
ATOM 761 N N . THR A 1 99 ? 5.234 -11.197 2.836 1.00 95.94 99 THR A N 1
ATOM 762 C CA . THR A 1 99 ? 4.203 -11.542 3.821 1.00 95.94 99 THR A CA 1
ATOM 763 C C . THR A 1 99 ? 2.853 -10.959 3.378 1.00 95.94 99 THR A C 1
ATOM 765 O O . THR A 1 99 ? 2.738 -9.788 3.018 1.00 95.94 99 THR A O 1
ATOM 768 N N . HIS A 1 100 ? 1.819 -11.804 3.309 1.00 95.31 100 HIS A N 1
ATOM 769 C CA . HIS A 1 100 ? 0.514 -11.490 2.702 1.00 95.31 100 HIS A CA 1
ATOM 770 C C . HIS A 1 100 ? 0.562 -10.995 1.241 1.00 95.31 100 HIS A C 1
ATOM 772 O O . HIS A 1 100 ? -0.347 -10.283 0.800 1.00 95.31 100 HIS A O 1
ATOM 778 N N . PHE A 1 101 ? 1.561 -11.395 0.444 1.00 95.75 101 PHE A N 1
ATOM 779 C CA . PHE A 1 101 ? 1.643 -11.016 -0.971 1.00 95.75 101 PHE A CA 1
ATOM 780 C C . PHE A 1 101 ? 0.316 -11.299 -1.721 1.00 95.75 101 PHE A C 1
ATOM 782 O O . PHE A 1 101 ? -0.319 -12.340 -1.490 1.00 95.75 101 PHE A O 1
ATOM 789 N N . PRO A 1 102 ? -0.163 -10.382 -2.591 1.00 96.88 102 PRO A N 1
ATOM 790 C CA . PRO A 1 102 ? 0.458 -9.128 -3.041 1.00 96.88 102 PRO A CA 1
ATOM 791 C C . PRO A 1 102 ? -0.001 -7.864 -2.282 1.00 96.88 102 PRO A C 1
ATOM 793 O O . PRO A 1 102 ? 0.005 -6.783 -2.869 1.00 96.88 102 PRO A O 1
ATOM 796 N N . LEU A 1 103 ? -0.427 -7.966 -1.015 1.00 97.75 103 LEU A N 1
ATOM 797 C CA . LEU A 1 103 ? -1.119 -6.886 -0.294 1.00 97.75 103 LEU A CA 1
ATOM 798 C C . LEU A 1 103 ? -0.408 -5.527 -0.351 1.00 97.75 103 LEU A C 1
ATOM 800 O O . LEU A 1 103 ? -1.048 -4.545 -0.710 1.00 97.75 103 LEU A O 1
ATOM 804 N N . PHE A 1 104 ? 0.893 -5.458 -0.056 1.00 98.38 104 PHE A N 1
ATOM 805 C CA . PHE A 1 104 ? 1.626 -4.186 -0.077 1.00 98.38 104 PHE A CA 1
ATOM 806 C C . PHE A 1 104 ? 1.520 -3.479 -1.439 1.00 98.38 104 PHE A C 1
ATOM 808 O O . PHE A 1 104 ? 1.241 -2.284 -1.502 1.00 98.38 104 PHE A O 1
ATOM 815 N N . LEU A 1 105 ? 1.641 -4.226 -2.542 1.00 98.38 105 LEU A N 1
ATOM 816 C CA . LEU A 1 105 ? 1.474 -3.677 -3.890 1.00 98.38 105 LEU A CA 1
ATOM 817 C C . LEU A 1 105 ? 0.033 -3.226 -4.147 1.00 98.38 105 LEU A C 1
ATOM 819 O O . LEU A 1 105 ? -0.178 -2.195 -4.778 1.00 98.38 105 LEU A O 1
ATOM 823 N N . LEU A 1 106 ? -0.963 -3.958 -3.638 1.00 98.38 106 LEU A N 1
ATOM 824 C CA . LEU A 1 106 ? -2.360 -3.529 -3.728 1.00 98.38 106 LEU A CA 1
ATOM 825 C C . LEU A 1 106 ? -2.579 -2.205 -2.979 1.00 98.38 106 LEU A C 1
ATOM 827 O O . LEU A 1 106 ? -3.296 -1.346 -3.484 1.00 98.38 106 LEU A O 1
ATOM 831 N N . CYS A 1 107 ? -1.937 -2.000 -1.823 1.00 98.25 107 CYS A N 1
ATOM 832 C CA . CYS A 1 107 ? -1.994 -0.729 -1.092 1.00 98.25 107 CYS A CA 1
ATOM 833 C C . CYS A 1 107 ? -1.441 0.419 -1.946 1.00 98.25 107 CYS A C 1
ATOM 835 O O . CYS A 1 107 ? -2.092 1.452 -2.073 1.00 98.25 107 CYS A O 1
ATOM 837 N N . LEU A 1 108 ? -0.297 0.216 -2.608 1.00 98.50 108 LEU A N 1
ATOM 838 C CA . LEU A 1 108 ? 0.274 1.196 -3.540 1.00 98.50 108 LEU A CA 1
ATOM 839 C C . LEU A 1 108 ? -0.662 1.480 -4.726 1.00 98.50 108 LEU A C 1
ATOM 841 O O . LEU A 1 108 ? -0.834 2.633 -5.107 1.00 98.50 108 LEU A O 1
ATOM 845 N N . GLN A 1 109 ? -1.322 0.458 -5.283 1.00 98.19 109 GLN A N 1
ATOM 846 C CA . GLN A 1 109 ? -2.321 0.662 -6.339 1.00 98.19 109 GLN A CA 1
ATOM 847 C C . GLN A 1 109 ? -3.504 1.510 -5.854 1.00 98.19 109 GLN A C 1
ATOM 849 O O . GLN A 1 109 ? -3.965 2.386 -6.584 1.00 98.19 109 GLN A O 1
ATOM 854 N N . GLN A 1 110 ? -3.995 1.268 -4.635 1.00 98.06 110 GLN A N 1
ATOM 855 C CA . GLN A 1 110 ? -5.085 2.060 -4.059 1.00 98.06 110 GLN A CA 1
ATOM 856 C C . GLN A 1 110 ? -4.651 3.502 -3.781 1.00 98.06 110 GLN A C 1
ATOM 858 O O . GLN A 1 110 ? -5.410 4.419 -4.072 1.00 98.06 110 GLN A O 1
ATOM 863 N N . LEU A 1 111 ? -3.425 3.723 -3.304 1.00 98.19 111 LEU A N 1
ATOM 864 C CA . LEU A 1 111 ? -2.870 5.066 -3.122 1.00 98.19 111 LEU A CA 1
ATOM 865 C C . LEU A 1 111 ? -2.782 5.830 -4.449 1.00 98.19 111 LEU A C 1
ATOM 867 O O . LEU A 1 111 ? -3.281 6.947 -4.536 1.00 98.19 111 LEU A O 1
ATOM 871 N N . ALA A 1 112 ? -2.247 5.199 -5.501 1.00 97.31 112 ALA A N 1
ATOM 872 C CA . ALA A 1 112 ? -2.190 5.793 -6.839 1.00 97.31 112 ALA A CA 1
ATOM 873 C C . ALA A 1 112 ? -3.582 6.116 -7.409 1.00 97.31 112 ALA A C 1
ATOM 875 O O . ALA A 1 112 ? -3.719 7.035 -8.210 1.00 97.31 112 ALA A O 1
ATOM 876 N N . LYS A 1 113 ? -4.602 5.328 -7.041 1.00 96.75 113 LYS A N 1
ATOM 877 C CA . LYS A 1 113 ? -5.993 5.517 -7.473 1.00 96.75 113 LYS A CA 1
ATOM 878 C C . LYS A 1 113 ? -6.693 6.651 -6.717 1.00 96.75 113 LYS A C 1
ATOM 880 O O . LYS A 1 113 ? -7.502 7.348 -7.316 1.00 96.75 113 LYS A O 1
ATOM 885 N N . LEU A 1 114 ? -6.458 6.766 -5.410 1.00 96.31 114 LEU A N 1
ATOM 886 C CA . LEU A 1 114 ? -7.133 7.733 -4.535 1.00 96.31 114 LEU A CA 1
ATOM 887 C C . LEU A 1 114 ? -6.490 9.122 -4.571 1.00 96.31 114 LEU A C 1
ATOM 889 O O . LEU A 1 114 ? -7.165 10.098 -4.259 1.00 96.31 114 LEU A O 1
ATOM 893 N N . GLN A 1 115 ? -5.199 9.194 -4.881 1.00 96.38 115 GLN A N 1
ATOM 894 C CA . GLN A 1 115 ? -4.454 10.433 -5.084 1.00 96.38 115 GLN A CA 1
ATOM 895 C C . GLN A 1 115 ? -4.035 10.472 -6.559 1.00 96.38 115 GLN A C 1
ATOM 897 O O . GLN A 1 115 ? -4.892 10.511 -7.440 1.00 96.38 115 GLN A O 1
ATOM 902 N N . ASP A 1 116 ? -2.741 10.360 -6.842 1.00 94.50 116 ASP A N 1
ATOM 903 C CA . ASP A 1 116 ? -2.202 10.185 -8.182 1.00 94.50 116 ASP A CA 1
ATOM 904 C C . ASP A 1 116 ? -0.818 9.503 -8.128 1.00 94.50 116 ASP A C 1
ATOM 906 O O . ASP A 1 116 ? -0.331 9.066 -7.077 1.00 94.50 116 ASP A O 1
ATOM 910 N N . ARG A 1 117 ? -0.190 9.350 -9.299 1.00 94.56 117 ARG A N 1
ATOM 911 C CA . ARG A 1 117 ? 1.124 8.707 -9.433 1.00 94.56 117 ARG A CA 1
ATOM 912 C C . ARG A 1 117 ? 2.269 9.572 -8.917 1.00 94.56 117 ARG A C 1
ATOM 914 O O . ARG A 1 117 ? 3.266 9.008 -8.468 1.00 94.56 117 ARG A O 1
ATOM 921 N N . GLU A 1 118 ? 2.158 10.891 -9.018 1.00 91.44 118 GLU A N 1
ATOM 922 C CA . GLU A 1 118 ? 3.208 11.829 -8.610 1.00 91.44 118 GLU A CA 1
ATOM 923 C C . GLU A 1 118 ? 3.300 11.831 -7.085 1.00 91.44 118 GLU A C 1
ATOM 925 O O . GLU A 1 118 ? 4.345 11.482 -6.530 1.00 91.44 118 GLU A O 1
ATOM 930 N N . TRP A 1 119 ? 2.159 12.014 -6.420 1.00 95.62 119 TRP A N 1
ATOM 931 C CA . TRP A 1 119 ? 2.019 11.927 -4.973 1.00 95.62 119 TRP A CA 1
ATOM 932 C C . TRP A 1 119 ? 2.524 10.591 -4.419 1.00 95.62 119 TRP A C 1
ATOM 934 O O . TRP A 1 119 ? 3.289 10.559 -3.452 1.00 95.62 119 TRP A O 1
ATOM 944 N N . LEU A 1 120 ? 2.164 9.464 -5.052 1.00 97.62 120 LEU A N 1
ATOM 945 C CA . LEU A 1 120 ? 2.666 8.164 -4.602 1.00 97.62 120 LEU A CA 1
ATOM 946 C C . LEU A 1 120 ? 4.183 8.034 -4.781 1.00 97.62 120 LEU A C 1
ATOM 948 O O . LEU A 1 120 ? 4.840 7.422 -3.941 1.00 97.62 120 LEU A O 1
ATOM 952 N N . THR A 1 121 ? 4.740 8.568 -5.868 1.00 94.94 121 THR A N 1
ATOM 953 C CA . THR A 1 121 ? 6.182 8.495 -6.137 1.00 94.94 121 THR A CA 1
ATOM 954 C C . THR A 1 121 ? 6.963 9.249 -5.066 1.00 94.94 121 THR A C 1
ATOM 956 O O . THR A 1 121 ? 7.913 8.700 -4.504 1.00 94.94 121 THR A O 1
ATOM 959 N N . GLU A 1 122 ? 6.517 10.456 -4.720 1.00 94.38 122 GLU A N 1
ATOM 960 C CA . GLU A 1 122 ? 7.090 11.255 -3.637 1.00 94.38 122 GLU A CA 1
ATOM 961 C C . GLU A 1 122 ? 7.003 10.537 -2.291 1.00 94.38 122 GLU A C 1
ATOM 963 O O . GLU A 1 122 ? 8.016 10.359 -1.608 1.00 94.38 122 GLU A O 1
ATOM 968 N N . LEU A 1 123 ? 5.806 10.071 -1.926 1.00 96.38 123 LEU A N 1
ATOM 969 C CA . LEU A 1 123 ? 5.579 9.400 -0.651 1.00 96.38 123 LEU A CA 1
ATOM 970 C C . LEU A 1 123 ? 6.401 8.107 -0.538 1.00 96.38 123 LEU A C 1
ATOM 972 O O . LEU A 1 123 ? 7.008 7.831 0.500 1.00 96.38 123 LEU A O 1
ATOM 976 N N . PHE A 1 124 ? 6.470 7.320 -1.614 1.00 96.69 124 PHE A N 1
ATOM 977 C CA . PHE A 1 124 ? 7.264 6.097 -1.652 1.00 96.69 124 PHE A CA 1
ATOM 978 C C . PHE A 1 124 ? 8.764 6.398 -1.521 1.00 96.69 124 PHE A C 1
ATOM 980 O O . PHE A 1 124 ? 9.451 5.738 -0.739 1.00 96.69 124 PHE A O 1
ATOM 987 N N . GLN A 1 125 ? 9.273 7.434 -2.196 1.00 93.81 125 GLN A N 1
ATOM 988 C CA . GLN A 1 125 ? 10.667 7.867 -2.065 1.00 93.81 125 GLN A CA 1
ATOM 989 C C . GLN A 1 125 ? 10.996 8.315 -0.632 1.00 93.81 125 GLN A C 1
ATOM 991 O O . GLN A 1 125 ? 12.031 7.925 -0.085 1.00 93.81 125 GLN A O 1
ATOM 996 N N . GLN A 1 126 ? 10.109 9.087 -0.001 1.00 94.69 126 GLN A N 1
ATOM 997 C CA . GLN A 1 126 ? 10.272 9.546 1.383 1.00 94.69 126 GLN A CA 1
ATOM 998 C C . GLN A 1 126 ? 10.257 8.388 2.388 1.00 94.69 126 GLN A C 1
ATOM 1000 O O . GLN A 1 126 ? 10.999 8.422 3.371 1.00 94.69 126 GLN A O 1
ATOM 1005 N N . SER A 1 127 ? 9.474 7.337 2.120 1.00 96.12 127 SER A N 1
ATOM 1006 C CA . SER A 1 127 ? 9.371 6.156 2.988 1.00 96.12 127 SER A CA 1
ATOM 1007 C C . SER A 1 127 ? 10.670 5.350 3.106 1.00 96.12 127 SER A C 1
ATOM 1009 O O . SER A 1 127 ? 10.835 4.592 4.060 1.00 96.12 127 SER A O 1
ATOM 1011 N N . LYS A 1 128 ? 11.587 5.484 2.132 1.00 95.62 128 LYS A N 1
ATOM 1012 C CA . LYS A 1 128 ? 12.836 4.702 2.015 1.00 95.62 128 LYS A CA 1
ATOM 1013 C C . LYS A 1 128 ? 12.630 3.179 1.995 1.00 95.62 128 LYS A C 1
ATOM 1015 O O . LYS A 1 128 ? 13.584 2.430 2.209 1.00 95.62 128 LYS A O 1
ATOM 1020 N N . VAL A 1 129 ? 11.412 2.707 1.720 1.00 97.06 129 VAL A N 1
ATOM 1021 C CA . VAL A 1 129 ? 11.110 1.278 1.610 1.00 97.06 129 VAL A CA 1
ATOM 1022 C C . VAL A 1 129 ? 11.844 0.682 0.411 1.00 97.06 129 VAL A C 1
ATOM 1024 O O . VAL A 1 129 ? 11.799 1.199 -0.706 1.00 97.06 129 VAL A O 1
ATOM 1027 N N . ASN A 1 130 ? 12.517 -0.447 0.631 1.00 96.56 130 ASN A N 1
ATOM 1028 C CA . ASN A 1 130 ? 13.166 -1.187 -0.441 1.00 96.56 130 ASN A CA 1
ATOM 1029 C C . ASN A 1 130 ? 12.147 -2.108 -1.122 1.00 96.56 130 ASN A C 1
ATOM 1031 O O . ASN A 1 130 ? 11.854 -3.187 -0.614 1.00 96.56 130 ASN A O 1
ATOM 1035 N N . MET A 1 131 ? 11.647 -1.705 -2.294 1.00 96.94 131 MET A N 1
ATOM 1036 C CA . MET A 1 131 ? 10.639 -2.473 -3.038 1.00 96.94 131 MET A CA 1
ATOM 1037 C C . MET A 1 131 ? 11.046 -3.926 -3.303 1.00 96.94 131 MET A C 1
ATOM 1039 O O . MET A 1 131 ? 10.202 -4.813 -3.228 1.00 96.94 131 MET A O 1
ATOM 1043 N N . GLN A 1 132 ? 12.326 -4.196 -3.572 1.00 96.06 132 GLN A N 1
ATOM 1044 C CA . GLN A 1 132 ? 12.786 -5.558 -3.844 1.00 96.06 132 GLN A CA 1
ATOM 1045 C C . GLN A 1 132 ? 12.607 -6.455 -2.612 1.00 96.06 132 GLN A C 1
ATOM 1047 O O . GLN A 1 132 ? 12.222 -7.606 -2.766 1.00 96.06 132 GLN A O 1
ATOM 1052 N N . LYS A 1 133 ? 12.796 -5.921 -1.397 1.00 97.31 133 LYS A N 1
ATOM 1053 C CA . LYS A 1 133 ? 12.559 -6.654 -0.140 1.00 97.31 133 LYS A CA 1
ATOM 1054 C C . LYS A 1 133 ? 11.079 -6.869 0.184 1.00 97.31 133 LYS A C 1
ATOM 1056 O O . LYS A 1 133 ? 10.766 -7.704 1.022 1.00 97.31 133 LYS A O 1
ATOM 1061 N N . MET A 1 134 ? 10.172 -6.146 -0.472 1.00 98.12 134 MET A N 1
ATOM 1062 C CA . MET A 1 134 ? 8.724 -6.319 -0.297 1.00 98.12 134 MET A CA 1
ATOM 1063 C C . MET A 1 134 ? 8.162 -7.500 -1.094 1.00 98.12 134 MET A C 1
ATOM 1065 O O . MET A 1 134 ? 6.993 -7.856 -0.941 1.00 98.12 134 MET A O 1
ATOM 1069 N N . LEU A 1 135 ? 8.971 -8.099 -1.969 1.00 97.81 135 LEU A N 1
ATOM 1070 C CA . LEU A 1 135 ? 8.589 -9.259 -2.763 1.00 97.81 135 LEU A CA 1
ATOM 1071 C C . LEU A 1 135 ? 8.908 -10.570 -2.028 1.00 97.81 135 LEU A C 1
ATOM 1073 O O . LEU A 1 135 ? 9.822 -10.591 -1.193 1.00 97.81 135 LEU A O 1
ATOM 1077 N N . PRO A 1 136 ? 8.210 -11.674 -2.367 1.00 97.69 136 PRO A N 1
ATOM 1078 C CA . PRO A 1 136 ? 8.607 -13.014 -1.946 1.00 97.69 136 PRO A CA 1
ATOM 1079 C C . PRO A 1 136 ? 10.082 -13.268 -2.262 1.00 97.69 136 PRO A C 1
ATOM 1081 O O . PRO A 1 136 ? 10.556 -12.834 -3.309 1.00 97.69 136 PRO A O 1
ATOM 1084 N N . GLU A 1 137 ? 10.801 -13.986 -1.396 1.00 95.81 137 GLU A N 1
ATOM 1085 C CA . GLU A 1 137 ? 12.257 -14.201 -1.523 1.00 95.81 137 GLU A CA 1
ATOM 1086 C C . GLU A 1 137 ? 12.682 -14.701 -2.914 1.00 95.81 137 GLU A C 1
ATOM 1088 O O . GLU A 1 137 ? 13.665 -14.226 -3.480 1.00 95.81 137 GLU A O 1
ATOM 1093 N N . ILE A 1 138 ? 11.883 -15.591 -3.509 1.00 95.44 138 ILE A N 1
ATOM 1094 C CA . ILE A 1 138 ? 12.104 -16.143 -4.854 1.00 95.44 138 ILE A CA 1
ATOM 1095 C C . ILE A 1 138 ? 12.016 -15.099 -5.981 1.00 95.44 138 ILE A C 1
ATOM 1097 O O . ILE A 1 138 ? 12.584 -15.299 -7.052 1.00 95.44 138 ILE A O 1
ATOM 1101 N N . ASP A 1 139 ? 11.313 -13.991 -5.745 1.00 96.38 139 ASP A N 1
ATOM 1102 C CA . ASP A 1 139 ? 11.064 -12.912 -6.700 1.00 96.38 139 ASP A CA 1
ATOM 1103 C C . ASP A 1 139 ? 11.955 -11.680 -6.439 1.00 96.38 139 ASP A C 1
ATOM 1105 O O . ASP A 1 139 ? 11.835 -10.684 -7.159 1.00 96.38 139 ASP A O 1
ATOM 1109 N N . GLN A 1 140 ? 12.865 -11.716 -5.450 1.00 95.25 140 GLN A N 1
ATOM 1110 C CA . GLN A 1 140 ? 13.756 -10.597 -5.089 1.00 95.25 140 GLN A CA 1
ATOM 1111 C C . GLN A 1 140 ? 14.901 -10.401 -6.095 1.00 95.25 140 GLN A C 1
ATOM 1113 O O . GLN A 1 140 ? 16.086 -10.403 -5.758 1.00 95.25 140 GLN A O 1
ATOM 1118 N N . ASN A 1 141 ? 14.538 -10.183 -7.353 1.00 94.50 141 ASN A N 1
ATOM 1119 C CA . ASN A 1 141 ? 15.409 -9.893 -8.479 1.00 94.50 141 ASN A CA 1
ATOM 1120 C C . ASN A 1 141 ? 14.869 -8.665 -9.233 1.00 94.50 141 ASN A C 1
ATOM 1122 O O . ASN A 1 141 ? 13.659 -8.493 -9.351 1.00 94.50 141 ASN A O 1
ATOM 1126 N N . LYS A 1 142 ? 15.752 -7.812 -9.769 1.00 92.38 142 LYS A N 1
ATOM 1127 C CA . LYS A 1 142 ? 15.359 -6.561 -10.441 1.00 92.38 142 LYS A CA 1
ATOM 1128 C C . LYS A 1 142 ? 14.446 -6.768 -11.655 1.00 92.38 142 LYS A C 1
ATOM 1130 O O . LYS A 1 142 ? 13.451 -6.057 -11.784 1.00 92.38 142 LYS A O 1
ATOM 1135 N N . ASP A 1 143 ? 14.756 -7.733 -12.520 1.00 91.56 143 ASP A N 1
ATOM 1136 C CA . ASP A 1 143 ? 13.960 -8.011 -13.720 1.00 91.56 143 ASP A CA 1
ATOM 1137 C C . ASP A 1 143 ? 12.579 -8.544 -13.355 1.00 91.56 143 ASP A C 1
ATOM 1139 O O . ASP A 1 143 ? 11.577 -8.120 -13.941 1.00 91.56 143 ASP A O 1
ATOM 1143 N N . ARG A 1 144 ? 12.538 -9.433 -12.355 1.00 94.75 144 ARG A N 1
ATOM 1144 C CA . ARG A 1 144 ? 11.305 -10.032 -11.846 1.00 94.75 144 ARG A CA 1
ATOM 1145 C C . ARG A 1 144 ? 10.430 -9.014 -11.120 1.00 94.75 144 ARG A C 1
ATOM 1147 O O . ARG A 1 144 ? 9.226 -8.956 -11.362 1.00 94.75 144 ARG A O 1
ATOM 1154 N N . MET A 1 145 ? 11.040 -8.165 -10.295 1.00 96.00 145 MET A N 1
ATOM 1155 C CA . MET A 1 145 ? 10.378 -7.039 -9.643 1.00 96.00 145 MET A CA 1
ATOM 1156 C C . MET A 1 145 ? 9.712 -6.137 -10.676 1.00 96.00 145 MET A C 1
ATOM 1158 O O . MET A 1 145 ? 8.531 -5.830 -10.540 1.00 96.00 145 MET A O 1
ATOM 1162 N N . LEU A 1 146 ? 10.436 -5.745 -11.728 1.00 94.69 146 LEU A N 1
ATOM 1163 C CA . LEU A 1 146 ? 9.881 -4.872 -12.756 1.00 94.69 146 LEU A CA 1
ATOM 1164 C C . LEU A 1 146 ? 8.684 -5.514 -13.482 1.00 94.69 146 LEU A C 1
ATOM 1166 O O . LEU A 1 146 ? 7.694 -4.829 -13.714 1.00 94.69 146 LEU A O 1
ATOM 1170 N N . GLU A 1 147 ? 8.725 -6.819 -13.771 1.00 95.00 147 GLU A N 1
ATOM 1171 C CA . GLU A 1 147 ? 7.591 -7.555 -14.363 1.00 95.00 147 GLU A CA 1
ATOM 1172 C C . GLU A 1 147 ? 6.359 -7.578 -13.456 1.00 95.00 147 GLU A C 1
ATOM 1174 O O . GLU A 1 147 ? 5.242 -7.331 -13.912 1.00 95.00 147 GLU A O 1
ATOM 1179 N N . ILE A 1 148 ? 6.555 -7.846 -12.162 1.00 97.06 148 ILE A N 1
ATOM 1180 C CA . ILE A 1 148 ? 5.471 -7.841 -11.173 1.00 97.06 148 ILE A CA 1
ATOM 1181 C C . ILE A 1 148 ? 4.856 -6.440 -11.075 1.00 97.06 148 ILE A C 1
ATOM 1183 O O . ILE A 1 148 ? 3.630 -6.299 -11.077 1.00 97.06 148 ILE A O 1
ATOM 1187 N N . LEU A 1 149 ? 5.693 -5.400 -11.018 1.00 96.38 149 LEU A N 1
ATOM 1188 C CA . LEU A 1 149 ? 5.239 -4.014 -10.952 1.00 96.38 149 LEU A CA 1
ATOM 1189 C C . LEU A 1 149 ? 4.511 -3.590 -12.233 1.00 96.38 149 LEU A C 1
ATOM 1191 O O . LEU A 1 149 ? 3.489 -2.916 -12.131 1.00 96.38 149 LEU A O 1
ATOM 1195 N N . GLU A 1 150 ? 4.964 -3.998 -13.421 1.00 94.69 150 GLU A N 1
ATOM 1196 C CA . GLU A 1 150 ? 4.231 -3.772 -14.678 1.00 94.69 150 GLU A CA 1
ATOM 1197 C C . GLU A 1 150 ? 2.857 -4.441 -14.660 1.00 94.69 150 GLU A C 1
ATOM 1199 O O . GLU A 1 150 ? 1.858 -3.778 -14.938 1.00 94.69 150 GLU A O 1
ATOM 1204 N N . GLY A 1 151 ? 2.777 -5.708 -14.239 1.00 95.56 151 GLY A N 1
ATOM 1205 C CA . GLY A 1 151 ? 1.508 -6.433 -14.104 1.00 95.56 151 GLY A CA 1
ATOM 1206 C C . GLY A 1 151 ? 0.537 -5.807 -13.093 1.00 95.56 151 GLY A C 1
ATOM 1207 O O . GLY A 1 151 ? -0.667 -6.062 -13.142 1.00 95.56 151 GLY A O 1
ATOM 1208 N N . LYS A 1 152 ? 1.041 -4.962 -12.187 1.00 95.56 152 LYS A N 1
ATOM 1209 C CA . LYS A 1 152 ? 0.251 -4.177 -11.227 1.00 95.56 152 LYS A CA 1
ATOM 1210 C C . LYS A 1 152 ? 0.137 -2.693 -11.600 1.00 95.56 152 LYS A C 1
ATOM 1212 O O . LYS A 1 152 ? -0.449 -1.924 -10.845 1.00 95.56 152 LYS A O 1
ATOM 1217 N N . GLY A 1 153 ? 0.658 -2.258 -12.746 1.00 95.44 153 GLY A N 1
ATOM 1218 C CA . GLY A 1 153 ? 0.620 -0.850 -13.153 1.00 95.44 153 GLY A CA 1
ATOM 1219 C C . GLY A 1 153 ? 1.415 0.097 -12.240 1.00 95.44 153 GLY A C 1
ATOM 1220 O O . GLY A 1 153 ? 1.128 1.289 -12.209 1.00 95.44 153 GLY A O 1
ATOM 1221 N N . LEU A 1 154 ? 2.402 -0.421 -11.504 1.00 96.94 154 LEU A N 1
ATOM 1222 C CA . LEU A 1 154 ? 3.265 0.300 -10.557 1.00 96.94 154 LEU A CA 1
ATOM 1223 C C . LEU A 1 154 ? 4.683 0.547 -11.099 1.00 96.94 154 LEU A C 1
ATOM 1225 O O . LEU A 1 154 ? 5.539 1.071 -10.389 1.00 96.94 154 LEU A O 1
ATOM 1229 N N . SER A 1 155 ? 4.956 0.198 -12.360 1.00 94.00 155 SER A N 1
ATOM 1230 C CA . SER A 1 155 ? 6.281 0.372 -12.978 1.00 94.00 155 SER A CA 1
ATOM 1231 C C . SER A 1 155 ? 6.755 1.832 -13.011 1.00 94.00 155 SER A C 1
ATOM 1233 O O . SER A 1 155 ? 7.947 2.086 -13.146 1.00 94.00 155 SER A O 1
ATOM 1235 N N . PHE A 1 156 ? 5.833 2.797 -12.897 1.00 92.38 156 PHE A N 1
ATOM 1236 C CA . PHE A 1 156 ? 6.156 4.225 -12.846 1.00 92.38 156 PHE A CA 1
ATOM 1237 C C . PHE A 1 156 ? 6.977 4.618 -11.610 1.00 92.38 156 PHE A C 1
ATOM 1239 O O . PHE A 1 156 ? 7.649 5.638 -11.657 1.00 92.38 156 PHE A O 1
ATOM 1246 N N . LEU A 1 157 ? 6.975 3.802 -10.547 1.00 93.62 157 LEU A N 1
ATOM 1247 C CA . LEU A 1 157 ? 7.821 4.012 -9.367 1.00 93.62 157 LEU A CA 1
ATOM 1248 C C . LEU A 1 157 ? 9.313 3.779 -9.661 1.00 93.62 157 LEU A C 1
ATOM 1250 O O . LEU A 1 157 ? 10.170 4.236 -8.912 1.00 93.62 157 LEU A O 1
ATOM 1254 N N . PHE A 1 158 ? 9.638 3.070 -10.749 1.00 93.94 158 PHE A N 1
ATOM 1255 C CA . PHE A 1 158 ? 11.011 2.734 -11.140 1.00 93.94 158 PHE A CA 1
ATOM 1256 C C . PHE A 1 158 ? 11.268 3.064 -12.620 1.00 93.94 158 PHE A C 1
ATOM 1258 O O . PHE A 1 158 ? 11.599 2.171 -13.408 1.00 93.94 158 PHE A O 1
ATOM 1265 N N . PRO A 1 159 ? 11.148 4.344 -13.025 1.00 87.69 159 PRO A N 1
ATOM 1266 C CA . PRO A 1 159 ? 11.196 4.734 -14.433 1.00 87.69 159 PRO A CA 1
ATOM 1267 C C . PRO A 1 159 ? 12.553 4.429 -15.078 1.00 87.69 159 PRO A C 1
ATOM 1269 O O . PRO A 1 159 ? 12.597 3.999 -16.226 1.00 87.69 159 PRO A O 1
ATOM 1272 N N . LEU A 1 160 ? 13.659 4.575 -14.337 1.00 86.56 160 LEU A N 1
ATOM 1273 C CA . LEU A 1 160 ? 15.007 4.289 -14.844 1.00 86.56 160 LEU A CA 1
ATOM 1274 C C . LEU A 1 160 ? 15.250 2.793 -15.067 1.00 86.56 160 LEU A C 1
ATOM 1276 O O . LEU A 1 160 ? 15.821 2.417 -16.085 1.00 86.56 160 LEU A O 1
ATOM 1280 N N . LEU A 1 161 ? 14.781 1.937 -14.153 1.00 87.12 161 LEU A N 1
ATOM 1281 C CA . LEU A 1 161 ? 14.899 0.484 -14.309 1.00 87.12 161 LEU A CA 1
ATOM 1282 C C . LEU A 1 161 ? 14.059 -0.003 -15.496 1.00 87.12 161 LEU A C 1
ATOM 1284 O O . LEU A 1 161 ? 14.490 -0.862 -16.265 1.00 87.12 161 LEU A O 1
ATOM 1288 N N . LYS A 1 162 ? 12.868 0.584 -15.672 1.00 87.19 162 LYS A N 1
ATOM 1289 C CA . LYS A 1 162 ? 12.032 0.340 -16.847 1.00 87.19 162 LYS A CA 1
ATOM 1290 C C . LYS A 1 162 ? 12.744 0.753 -18.136 1.00 87.19 162 LYS A C 1
ATOM 1292 O O . LYS A 1 162 ? 12.826 -0.048 -19.065 1.00 87.19 162 LYS A O 1
ATOM 1297 N N . LEU A 1 163 ? 13.301 1.965 -18.159 1.00 85.88 163 LEU A N 1
ATOM 1298 C CA . LEU A 1 163 ? 14.039 2.498 -19.301 1.00 85.88 163 LEU A CA 1
ATOM 1299 C C . LEU A 1 163 ? 15.232 1.607 -19.668 1.00 85.88 163 LEU A C 1
ATOM 1301 O O . LEU A 1 163 ? 15.424 1.323 -20.843 1.00 85.88 163 LEU A O 1
ATOM 1305 N N . GLU A 1 164 ? 15.995 1.123 -18.686 1.00 84.19 164 GLU A N 1
ATOM 1306 C CA . GLU A 1 164 ? 17.128 0.212 -18.899 1.00 84.19 164 GLU A CA 1
ATOM 1307 C C . GLU A 1 164 ? 16.692 -1.089 -19.596 1.00 84.19 164 GLU A C 1
ATOM 1309 O O . GLU A 1 164 ? 17.258 -1.468 -20.627 1.00 84.19 164 GLU A O 1
ATOM 1314 N N . LYS A 1 165 ? 15.634 -1.743 -19.091 1.00 85.38 165 LYS A N 1
ATOM 1315 C CA . LYS A 1 165 ? 15.106 -2.989 -19.672 1.00 85.38 165 LYS A CA 1
ATOM 1316 C C . LYS A 1 165 ? 14.555 -2.779 -21.085 1.00 85.38 165 LYS A C 1
ATOM 1318 O O . LYS A 1 165 ? 14.742 -3.632 -21.954 1.00 85.38 165 LYS A O 1
ATOM 1323 N N . GLU A 1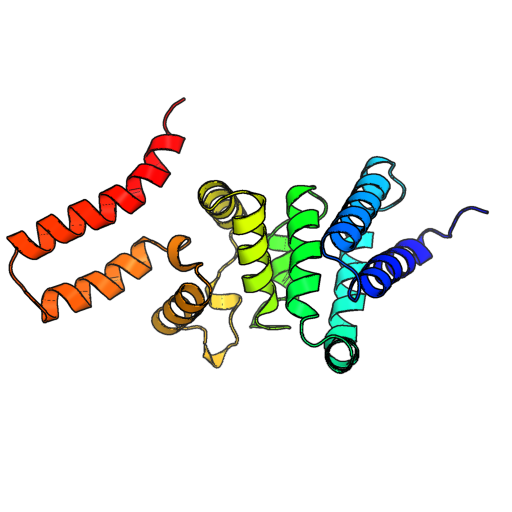 166 ? 13.866 -1.667 -21.329 1.00 86.62 166 GLU A N 1
ATOM 1324 C CA . GLU A 1 166 ? 13.297 -1.346 -22.641 1.00 86.62 166 GLU A CA 1
ATOM 1325 C C . GLU A 1 166 ? 14.363 -0.913 -23.655 1.00 86.62 166 GLU A C 1
ATOM 1327 O O . GLU A 1 166 ? 14.315 -1.355 -24.802 1.00 86.62 166 GLU A O 1
ATOM 1332 N N . LEU A 1 167 ? 15.369 -0.141 -23.240 1.00 85.88 167 LEU A N 1
ATOM 1333 C CA . LEU A 1 167 ? 16.469 0.300 -24.098 1.00 85.88 167 LEU A CA 1
ATOM 1334 C C . LEU A 1 167 ? 17.248 -0.892 -24.662 1.00 85.88 167 LEU A C 1
ATOM 1336 O O . LEU A 1 167 ? 17.515 -0.948 -25.861 1.00 85.88 167 LEU A O 1
ATOM 1340 N N . LEU A 1 168 ? 17.552 -1.888 -23.825 1.00 82.69 168 LEU A N 1
ATOM 1341 C CA . LEU A 1 168 ? 18.217 -3.117 -24.269 1.00 82.69 168 LEU A CA 1
ATOM 1342 C C . LEU A 1 168 ? 17.395 -3.884 -25.315 1.00 82.69 168 LEU A C 1
ATOM 1344 O O . LEU A 1 168 ? 17.967 -4.501 -26.216 1.00 82.69 168 LEU A O 1
ATOM 1348 N N . LYS A 1 169 ? 16.059 -3.852 -25.219 1.00 86.75 169 LYS A N 1
ATOM 1349 C CA . LYS A 1 169 ? 15.173 -4.440 -26.235 1.00 86.75 169 LYS A CA 1
ATOM 1350 C C . LYS A 1 169 ? 15.185 -3.617 -27.522 1.00 86.75 169 LYS A C 1
ATOM 1352 O O . LYS A 1 169 ? 15.278 -4.206 -28.593 1.00 86.75 169 LYS A O 1
ATOM 1357 N N . GLN A 1 170 ? 15.135 -2.287 -27.422 1.00 85.88 170 GLN A N 1
ATOM 1358 C CA . GLN A 1 170 ? 15.162 -1.392 -28.582 1.00 85.88 170 GLN A CA 1
ATOM 1359 C C . GLN A 1 170 ? 16.468 -1.513 -29.369 1.00 85.88 170 GLN A C 1
ATOM 1361 O O . GLN A 1 170 ? 16.418 -1.666 -30.580 1.00 85.88 170 GLN A O 1
ATOM 1366 N N . ILE A 1 171 ? 17.623 -1.571 -28.697 1.00 87.19 171 ILE A N 1
ATOM 1367 C CA . ILE A 1 171 ? 18.928 -1.753 -29.359 1.00 87.19 171 ILE A CA 1
ATOM 1368 C C . ILE A 1 171 ? 18.981 -3.070 -30.149 1.00 87.19 171 ILE A C 1
ATOM 1370 O O . ILE A 1 171 ? 19.551 -3.118 -31.237 1.00 87.19 171 ILE A O 1
ATOM 1374 N N . LYS A 1 172 ? 18.391 -4.147 -29.615 1.00 87.62 172 LYS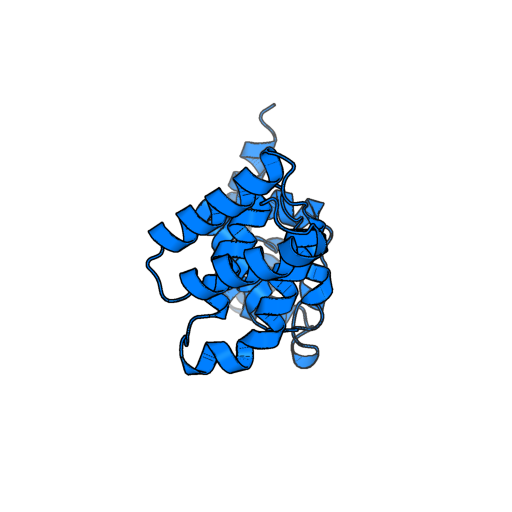 A N 1
ATOM 1375 C CA . LYS A 1 172 ? 18.310 -5.442 -30.312 1.00 87.62 172 LYS A CA 1
ATOM 1376 C C . LYS A 1 172 ? 17.341 -5.419 -31.497 1.00 87.62 172 LYS A C 1
ATOM 1378 O O . LYS A 1 172 ? 17.516 -6.213 -32.415 1.00 87.62 172 LYS A O 1
ATOM 1383 N N . LEU A 1 173 ? 16.317 -4.567 -31.446 1.00 90.44 173 LEU A N 1
ATOM 1384 C CA . LEU A 1 173 ? 15.301 -4.430 -32.487 1.00 90.44 173 LEU A CA 1
ATOM 1385 C C . LEU A 1 173 ? 15.801 -3.559 -33.650 1.00 90.44 173 LEU A C 1
ATOM 1387 O O . LEU A 1 173 ? 15.712 -3.970 -34.802 1.00 90.44 173 LEU A O 1
ATOM 1391 N N . ASP A 1 174 ? 16.327 -2.375 -33.336 1.00 87.44 174 ASP A N 1
ATOM 1392 C CA . ASP A 1 174 ? 16.913 -1.428 -34.282 1.00 87.44 174 ASP A CA 1
ATOM 1393 C C . ASP A 1 174 ? 18.076 -0.674 -33.603 1.00 87.44 174 ASP A C 1
ATOM 1395 O O . ASP A 1 174 ? 17.846 0.234 -32.797 1.00 87.44 174 ASP A O 1
ATOM 1399 N N . PRO A 1 175 ? 19.340 -1.018 -33.919 1.00 87.00 175 PRO A N 1
ATOM 1400 C CA . PRO A 1 175 ? 20.508 -0.374 -33.332 1.00 87.00 175 PRO A CA 1
ATOM 1401 C C . PRO A 1 175 ? 20.793 1.023 -33.916 1.00 87.00 175 PRO A C 1
ATOM 1403 O O . PRO A 1 175 ? 21.827 1.609 -33.590 1.00 87.00 175 PRO A O 1
ATOM 1406 N N . SER A 1 176 ? 19.927 1.567 -34.786 1.00 91.94 176 SER A N 1
ATOM 1407 C CA . SER A 1 176 ? 20.079 2.913 -35.344 1.00 91.94 176 SER A CA 1
ATOM 1408 C C . SER A 1 176 ? 20.173 3.976 -34.236 1.00 91.94 176 SER A C 1
ATOM 1410 O O . SER A 1 176 ? 19.233 4.138 -33.447 1.00 91.94 176 SER A O 1
ATOM 1412 N N . PRO A 1 177 ? 21.255 4.782 -34.201 1.00 85.62 177 PRO A N 1
ATOM 1413 C CA . PRO A 1 177 ? 21.398 5.869 -33.235 1.00 85.62 177 PRO A CA 1
ATOM 1414 C C . PRO A 1 177 ? 20.245 6.879 -33.282 1.00 85.62 177 PRO A C 1
ATOM 1416 O O . PRO A 1 177 ? 19.849 7.403 -32.245 1.00 85.62 177 PRO A O 1
ATOM 1419 N N . GLN A 1 178 ? 19.680 7.143 -34.465 1.00 87.31 178 GLN A N 1
ATOM 1420 C CA . GLN A 1 178 ? 18.566 8.077 -34.639 1.00 87.31 178 GLN A CA 1
ATOM 1421 C C . GLN A 1 178 ? 17.266 7.526 -34.039 1.00 87.31 178 GLN A C 1
ATOM 1423 O O . GLN A 1 178 ? 16.552 8.262 -33.353 1.00 87.31 178 GLN A O 1
ATOM 1428 N N . THR A 1 179 ? 16.975 6.239 -34.262 1.00 86.44 179 THR A N 1
ATOM 1429 C CA . THR A 1 179 ? 15.808 5.557 -33.681 1.00 86.44 179 THR A CA 1
ATOM 1430 C C . THR A 1 179 ? 15.908 5.521 -32.158 1.00 86.44 179 THR A C 1
ATOM 1432 O O . THR A 1 179 ? 14.970 5.932 -31.472 1.00 86.44 179 THR A O 1
ATOM 1435 N N . ILE A 1 180 ? 17.067 5.114 -31.626 1.00 85.19 180 ILE A N 1
ATOM 1436 C CA . ILE A 1 180 ? 17.322 5.054 -30.181 1.00 85.19 180 ILE A CA 1
ATOM 1437 C C . ILE A 1 180 ? 17.206 6.446 -29.552 1.00 85.19 180 ILE A C 1
ATOM 1439 O O . ILE A 1 180 ? 16.512 6.607 -28.552 1.00 85.19 180 ILE A O 1
ATOM 1443 N N . TYR A 1 181 ? 17.827 7.470 -30.144 1.00 79.88 181 TYR A N 1
ATOM 1444 C CA . TYR A 1 181 ? 17.774 8.841 -29.630 1.00 79.88 181 TYR A CA 1
ATOM 1445 C C . TYR A 1 181 ? 16.343 9.390 -29.591 1.00 79.88 181 TYR A C 1
ATOM 1447 O O . TYR A 1 181 ? 15.906 9.913 -28.565 1.00 79.88 181 TYR A O 1
ATOM 1455 N N . LYS A 1 182 ? 15.580 9.215 -30.679 1.00 84.81 182 LYS A N 1
ATOM 1456 C CA . LYS A 1 182 ? 14.175 9.636 -30.747 1.00 84.81 182 LYS A CA 1
ATOM 1457 C C . LYS A 1 182 ? 13.317 8.908 -29.710 1.00 84.81 182 LYS A C 1
ATOM 1459 O O . LYS A 1 182 ? 12.463 9.526 -29.079 1.00 84.81 182 LYS A O 1
ATOM 1464 N N . TRP A 1 183 ? 13.552 7.611 -29.516 1.00 84.62 183 TRP A N 1
ATOM 1465 C CA . TRP A 1 183 ? 12.849 6.821 -28.509 1.00 84.62 183 TRP A CA 1
ATOM 1466 C C . TRP A 1 183 ? 13.178 7.281 -27.083 1.00 84.62 183 TRP A C 1
ATOM 1468 O O . TRP A 1 183 ? 12.255 7.500 -26.301 1.00 84.62 183 TRP A O 1
ATOM 1478 N N . ILE A 1 184 ? 14.462 7.499 -26.766 1.00 81.31 184 ILE A N 1
ATOM 1479 C CA . ILE A 1 184 ? 14.903 7.992 -25.452 1.00 81.31 184 ILE A CA 1
ATOM 1480 C C . ILE A 1 184 ? 14.253 9.339 -25.146 1.00 81.31 184 ILE A C 1
ATOM 1482 O O . ILE A 1 184 ? 13.728 9.501 -24.052 1.00 81.31 184 ILE A O 1
ATOM 1486 N N . ILE A 1 185 ? 14.242 10.289 -26.088 1.00 79.00 185 ILE A N 1
ATOM 1487 C CA . ILE A 1 185 ? 13.601 11.594 -25.868 1.00 79.00 185 ILE A CA 1
ATOM 1488 C C . ILE A 1 185 ? 12.122 11.426 -25.533 1.00 79.00 185 ILE A C 1
ATOM 1490 O O . ILE A 1 185 ? 11.676 11.962 -24.526 1.00 79.00 185 ILE A O 1
ATOM 1494 N N . ASN A 1 186 ? 11.379 10.638 -26.312 1.00 79.75 186 ASN A N 1
ATOM 1495 C CA . ASN A 1 186 ? 9.952 10.428 -26.064 1.00 79.75 186 ASN A CA 1
ATOM 1496 C C . ASN A 1 186 ? 9.696 9.741 -24.710 1.00 79.75 186 ASN A C 1
ATOM 1498 O O . ASN A 1 186 ? 8.780 10.116 -23.982 1.00 79.75 186 ASN A O 1
ATOM 1502 N N . ALA A 1 187 ? 10.511 8.742 -24.354 1.00 74.56 187 ALA A N 1
ATOM 1503 C CA . ALA A 1 187 ? 10.408 8.045 -23.075 1.00 74.56 187 ALA A CA 1
ATOM 1504 C C . ALA A 1 187 ? 10.747 8.975 -21.898 1.00 74.56 187 ALA A C 1
ATOM 1506 O O . ALA A 1 187 ? 10.057 8.973 -20.880 1.00 74.56 187 ALA A O 1
ATOM 1507 N N . LEU A 1 188 ? 11.779 9.807 -22.052 1.00 69.56 188 LEU A N 1
ATOM 1508 C CA . LEU A 1 188 ? 12.195 10.782 -21.052 1.00 69.56 188 LEU A CA 1
ATOM 1509 C C . LEU A 1 188 ? 11.223 11.955 -20.942 1.00 69.56 188 LEU A C 1
ATOM 1511 O O . LEU A 1 188 ? 11.028 12.430 -19.837 1.00 69.56 188 LEU A O 1
ATOM 1515 N N . GLU A 1 189 ? 10.567 12.411 -22.008 1.00 64.56 189 GLU A N 1
ATOM 1516 C CA . GLU A 1 189 ? 9.521 13.437 -21.906 1.00 64.56 189 GLU A CA 1
ATOM 1517 C C . GLU A 1 189 ? 8.356 12.960 -21.035 1.00 64.56 189 GLU A C 1
ATOM 1519 O O . GLU A 1 189 ? 7.906 13.703 -20.169 1.00 64.56 189 GLU A O 1
ATOM 1524 N N . VAL A 1 190 ? 7.934 11.699 -21.159 1.00 60.78 190 VAL A N 1
ATOM 1525 C CA . VAL A 1 190 ? 6.912 11.111 -20.274 1.00 60.78 190 VAL A CA 1
ATOM 1526 C C . VAL A 1 190 ? 7.394 11.041 -18.818 1.00 60.78 190 VAL A C 1
ATOM 1528 O O . VAL A 1 190 ? 6.613 11.283 -17.901 1.00 60.78 190 VAL A O 1
ATOM 1531 N N . VAL A 1 191 ? 8.679 10.751 -18.593 1.00 60.22 191 VAL A N 1
ATOM 1532 C CA . VAL A 1 191 ? 9.278 10.694 -17.246 1.00 60.22 191 VAL A CA 1
ATOM 1533 C C . VAL A 1 191 ? 9.477 12.095 -16.650 1.00 60.22 191 VAL A C 1
ATOM 1535 O O . VAL A 1 191 ? 9.198 12.311 -15.476 1.00 60.22 191 VAL A O 1
ATOM 1538 N N . PHE A 1 192 ? 9.925 13.069 -17.443 1.00 53.84 192 PHE A N 1
ATOM 1539 C CA . PHE A 1 192 ? 10.264 14.420 -16.995 1.00 53.84 192 PHE A CA 1
ATOM 1540 C C . PHE A 1 192 ? 9.085 15.389 -16.996 1.00 53.84 192 PHE A C 1
ATOM 1542 O O . PHE A 1 192 ? 9.176 16.392 -16.298 1.00 53.84 192 PHE A O 1
ATOM 1549 N N . VAL A 1 193 ? 7.983 15.136 -17.708 1.00 54.09 193 VAL A N 1
ATOM 1550 C CA . VAL A 1 193 ? 6.742 15.910 -17.513 1.00 54.09 193 VAL A CA 1
ATOM 1551 C C . VAL A 1 193 ? 6.216 15.714 -16.085 1.00 54.09 193 VAL A C 1
ATOM 1553 O O . VAL A 1 193 ? 5.836 16.706 -15.469 1.00 54.09 193 VAL A O 1
ATOM 1556 N N . GLY A 1 194 ? 6.336 14.506 -15.517 1.00 47.12 194 GLY A N 1
ATOM 1557 C CA . GLY A 1 194 ? 6.031 14.252 -14.100 1.00 47.12 194 GLY A CA 1
ATOM 1558 C C . GLY A 1 194 ? 7.041 14.863 -13.116 1.00 47.12 194 GLY A C 1
ATOM 1559 O O . GLY A 1 194 ? 6.689 15.202 -11.997 1.00 47.12 194 GLY A O 1
ATOM 1560 N N . VAL A 1 195 ? 8.298 15.084 -13.527 1.00 43.22 195 VAL A N 1
ATOM 1561 C CA . VAL A 1 195 ? 9.332 15.712 -12.671 1.00 43.22 195 VAL A CA 1
ATOM 1562 C C . VAL A 1 195 ? 9.348 17.246 -12.796 1.00 43.22 195 VAL A C 1
ATOM 1564 O O . VAL A 1 195 ? 9.688 17.949 -11.850 1.00 43.22 195 VAL A O 1
ATOM 1567 N N . LYS A 1 196 ? 8.975 17.815 -13.951 1.00 39.09 196 LYS A N 1
ATOM 1568 C CA . LYS A 1 196 ? 8.993 19.270 -14.196 1.00 39.09 196 LYS A CA 1
ATOM 1569 C C . LYS A 1 196 ? 7.799 20.013 -13.593 1.00 39.09 196 LYS A C 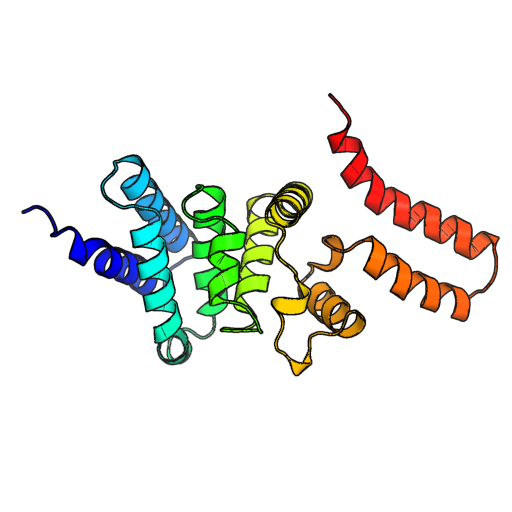1
ATOM 1571 O O . LYS A 1 196 ? 7.932 21.217 -13.378 1.00 39.09 196 LYS A O 1
ATOM 1576 N N . GLN A 1 197 ? 6.678 19.351 -13.288 1.00 41.72 197 GLN A N 1
ATOM 1577 C CA . GLN A 1 197 ? 5.617 19.983 -12.487 1.00 41.72 197 GLN A CA 1
ATOM 1578 C C . GLN A 1 197 ? 6.035 20.191 -11.018 1.00 41.72 197 GLN A C 1
ATOM 1580 O O . GLN A 1 197 ? 5.554 21.132 -10.396 1.00 41.72 197 GLN A O 1
ATOM 1585 N N . MET A 1 198 ? 7.029 19.449 -10.512 1.00 39.72 198 MET A N 1
ATOM 1586 C CA . MET A 1 198 ? 7.557 19.600 -9.145 1.00 39.72 198 MET A CA 1
ATOM 1587 C C . MET A 1 198 ? 8.586 20.733 -8.960 1.00 39.72 198 MET A C 1
ATOM 1589 O O . MET A 1 198 ? 8.909 21.080 -7.828 1.00 39.72 198 MET A O 1
ATOM 1593 N N . VAL A 1 199 ? 9.123 21.330 -10.035 1.00 31.72 199 VAL A N 1
ATOM 1594 C CA . VAL A 1 199 ? 10.135 22.417 -9.944 1.00 31.72 199 VAL A CA 1
ATOM 1595 C C . VAL A 1 199 ? 9.544 23.793 -10.287 1.00 31.72 199 VAL A C 1
ATOM 1597 O O . VAL A 1 199 ? 10.270 24.765 -10.466 1.00 31.72 199 VAL A O 1
ATOM 1600 N N . ARG A 1 200 ? 8.213 23.917 -10.358 1.00 32.94 200 ARG A N 1
ATOM 1601 C CA . ARG A 1 200 ? 7.553 25.230 -10.315 1.00 32.94 200 ARG A CA 1
ATOM 1602 C C . ARG A 1 200 ? 7.252 25.601 -8.864 1.00 32.94 200 ARG A C 1
ATOM 1604 O O . ARG A 1 200 ? 6.116 25.490 -8.414 1.00 32.94 200 ARG A O 1
ATOM 1611 N N . ILE A 1 201 ? 8.304 26.024 -8.166 1.00 38.19 201 ILE A N 1
ATOM 1612 C CA . ILE A 1 201 ? 8.207 27.025 -7.095 1.00 38.19 201 ILE A CA 1
ATOM 1613 C C . ILE A 1 201 ? 8.313 28.393 -7.771 1.00 38.19 201 ILE A C 1
ATOM 1615 O O . ILE A 1 201 ? 9.166 28.517 -8.682 1.00 38.19 201 ILE A O 1
#

pLDDT: mean 89.98, std 13.22, range [31.72, 98.5]

Sequence (201 aa):
MRAPKHFLPEMLSKVIILSLDRSDEDKEKASSLISLLKQEGIATSDNFMQAFLNVLEQCPKLEVDIPLVKSYLAQFAARAIISELVSISELAQPLESGTHFPLFLLCLQQLAKLQDREWLTELFQQSKVNMQKMLPEIDQNKDRMLEILEGKGLSFLFPLLKLEKELLKQIKLDPSPQTIYKWIINALEVVFVGVKQMVRI